Protein AF-0000000067526189 (afdb_homodimer)

Structure (mmCIF, N/CA/C/O backbone):
data_AF-0000000067526189-model_v1
#
loop_
_entity.id
_entity.type
_entity.pdbx_description
1 polymer 'Mitochondrial pyruvate carrier'
#
loop_
_atom_site.group_PDB
_atom_site.id
_atom_site.type_symbol
_atom_site.label_atom_id
_atom_site.label_alt_id
_atom_site.label_comp_id
_atom_site.label_asym_id
_atom_site.label_entity_id
_atom_site.label_seq_id
_atom_site.pdbx_PDB_ins_code
_atom_site.Cartn_x
_atom_site.Cartn_y
_atom_site.Cartn_z
_atom_site.occupancy
_atom_site.B_iso_or_equiv
_atom_site.auth_seq_id
_atom_site.auth_comp_id
_atom_site.auth_asym_id
_atom_site.auth_atom_id
_atom_site.pdbx_PDB_mod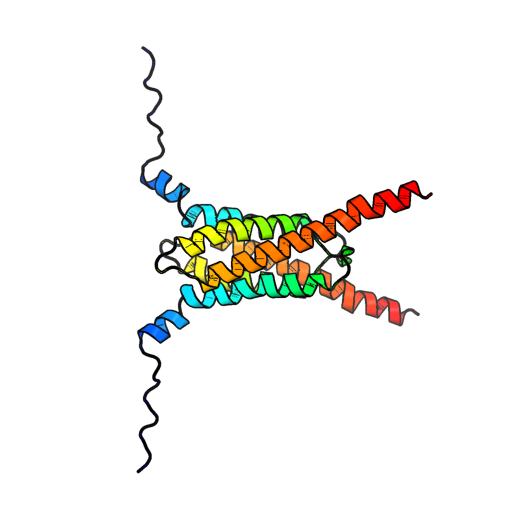el_num
ATOM 1 N N . MET A 1 1 ? 36.469 -8.781 -39.031 1 37.5 1 MET A N 1
ATOM 2 C CA . MET A 1 1 ? 36.188 -9.781 -38.031 1 37.5 1 MET A CA 1
ATOM 3 C C . MET A 1 1 ? 35.188 -9.242 -37 1 37.5 1 MET A C 1
ATOM 5 O O . MET A 1 1 ? 35.562 -8.602 -36.031 1 37.5 1 MET A O 1
ATOM 9 N N . PHE A 1 2 ? 34.125 -8.578 -37.469 1 39.59 2 PHE A N 1
ATOM 10 C CA . PHE A 1 2 ? 33.062 -7.973 -36.688 1 39.59 2 PHE A CA 1
ATOM 11 C C . PHE A 1 2 ? 32.438 -8.977 -35.719 1 39.59 2 PHE A C 1
ATOM 13 O O . PHE A 1 2 ? 31.938 -10.023 -36.125 1 39.59 2 PHE A O 1
ATOM 20 N N . LYS A 1 3 ? 33.031 -9.133 -34.562 1 41.38 3 LYS A N 1
ATOM 21 C CA . LYS A 1 3 ? 32.562 -9.984 -33.469 1 41.38 3 LYS A CA 1
ATOM 22 C C . LYS A 1 3 ? 31.031 -9.961 -33.344 1 41.38 3 LYS A C 1
ATOM 24 O O . LYS A 1 3 ? 30.406 -8.922 -33.594 1 41.38 3 LYS A O 1
ATOM 29 N N . ARG A 1 4 ? 30.234 -11.062 -33.688 1 44.5 4 ARG A N 1
ATOM 30 C CA . ARG A 1 4 ? 28.844 -11.398 -33.406 1 44.5 4 ARG A CA 1
ATOM 31 C C . ARG A 1 4 ? 28.406 -10.758 -32.094 1 44.5 4 ARG A C 1
ATOM 33 O O . ARG A 1 4 ? 29.109 -10.867 -31.062 1 44.5 4 ARG A O 1
ATOM 40 N N . ILE A 1 5 ? 27.844 -9.625 -32.094 1 48.72 5 ILE A N 1
ATOM 41 C CA . ILE A 1 5 ? 27.203 -9.031 -30.922 1 48.72 5 ILE A CA 1
ATOM 42 C C . ILE A 1 5 ? 26.547 -10.125 -30.078 1 48.72 5 ILE A C 1
ATOM 44 O O . ILE A 1 5 ? 25.781 -10.938 -30.594 1 48.72 5 ILE A O 1
ATOM 48 N N . PRO A 1 6 ? 27.156 -10.594 -28.953 1 48.91 6 PRO A N 1
ATOM 49 C CA . PRO A 1 6 ? 26.562 -11.68 -28.172 1 48.91 6 PRO A CA 1
ATOM 50 C C . PRO A 1 6 ? 25.047 -11.688 -28.219 1 48.91 6 PRO A C 1
ATOM 52 O O . PRO A 1 6 ? 24.422 -10.633 -28.312 1 48.91 6 PRO A O 1
ATOM 55 N N . LYS A 1 7 ? 24.359 -12.531 -28.891 1 50.16 7 LYS A N 1
ATOM 56 C CA . LYS A 1 7 ? 22.922 -12.836 -28.828 1 50.16 7 LYS A CA 1
ATOM 57 C C . LYS A 1 7 ? 22.344 -12.414 -27.484 1 50.16 7 LYS A C 1
ATOM 59 O O . LYS A 1 7 ? 23.047 -12.383 -26.469 1 50.16 7 LYS A O 1
ATOM 64 N N . SER A 1 8 ? 21.406 -11.531 -27.422 1 52.03 8 SER A N 1
ATOM 65 C CA . SER A 1 8 ? 20.688 -11.078 -26.234 1 52.03 8 SER A CA 1
ATOM 66 C C . SER A 1 8 ? 20.703 -12.141 -25.141 1 52.03 8 SER A C 1
ATOM 68 O O . SER A 1 8 ? 20.25 -13.266 -25.359 1 52.03 8 SER A O 1
ATOM 70 N N . LEU A 1 9 ? 21.797 -12.305 -24.422 1 59.09 9 LEU A N 1
ATOM 71 C CA . LEU A 1 9 ? 22.234 -13.156 -23.312 1 59.09 9 LEU A CA 1
ATOM 72 C C . LEU A 1 9 ? 21.078 -13.453 -22.359 1 59.09 9 LEU A C 1
ATOM 74 O O . LEU A 1 9 ? 21.234 -14.203 -21.406 1 59.09 9 LEU A O 1
ATOM 78 N N . LEU A 1 10 ? 20.062 -12.648 -22.531 1 65.06 10 LEU A N 1
ATOM 79 C CA . LEU A 1 10 ? 19.062 -13.055 -21.547 1 65.06 10 LEU A CA 1
ATOM 80 C C . LEU A 1 10 ? 18.406 -14.375 -21.953 1 65.06 10 LEU A C 1
ATOM 82 O O . LEU A 1 10 ? 17.875 -14.5 -23.047 1 65.06 10 LEU A O 1
ATOM 86 N N . THR A 1 11 ? 18.797 -15.461 -21.344 1 76 11 THR A N 1
ATOM 87 C CA . THR A 1 11 ? 18.156 -16.766 -21.5 1 76 11 THR A CA 1
ATOM 88 C C . THR A 1 11 ? 16.641 -16.625 -21.453 1 76 11 THR A C 1
ATOM 90 O O . THR A 1 11 ? 16.125 -15.594 -21.016 1 76 11 THR A O 1
ATOM 93 N N . LYS A 1 12 ? 15.852 -17.375 -22.141 1 80.56 12 LYS A N 1
ATOM 94 C CA . LYS A 1 12 ? 14.391 -17.422 -22.125 1 80.56 12 LYS A CA 1
ATOM 95 C C . LYS A 1 12 ? 13.859 -17.375 -20.688 1 80.56 12 LYS A C 1
ATOM 97 O O . LYS A 1 12 ? 12.867 -16.703 -20.422 1 80.56 12 LYS A O 1
ATOM 102 N N . GLU A 1 13 ? 14.516 -18.109 -19.859 1 81.06 13 GLU A N 1
ATOM 103 C CA . GLU A 1 13 ? 14.117 -18.125 -18.469 1 81.06 13 GLU A CA 1
ATOM 104 C C . GLU A 1 13 ? 14.188 -16.719 -17.844 1 81.06 13 GLU A C 1
ATOM 106 O O . GLU A 1 13 ? 13.305 -16.328 -17.094 1 81.06 13 GLU A O 1
ATOM 111 N N . THR A 1 14 ? 15.211 -16.047 -18.203 1 76.75 14 THR A N 1
ATOM 112 C CA . THR A 1 14 ? 15.383 -14.695 -17.672 1 76.75 14 THR A CA 1
ATOM 113 C C . THR A 1 14 ? 14.328 -13.758 -18.25 1 76.75 14 THR A C 1
ATOM 115 O O . THR A 1 14 ? 13.766 -12.93 -17.516 1 76.75 14 THR A O 1
ATOM 118 N N . LYS A 1 15 ? 14.07 -13.867 -19.422 1 75.94 15 LYS A N 1
ATOM 119 C CA . LYS A 1 15 ? 13.055 -13.039 -20.047 1 75.94 15 LYS A CA 1
ATOM 120 C C . LYS A 1 15 ? 11.68 -13.297 -19.453 1 75.94 15 LYS A C 1
ATOM 122 O O . LYS A 1 15 ? 10.93 -12.352 -19.172 1 75.94 15 LYS A O 1
ATOM 127 N N . ASP A 1 16 ? 11.367 -14.562 -19.219 1 80.94 16 ASP A N 1
ATOM 128 C CA . ASP A 1 16 ? 10.078 -14.914 -18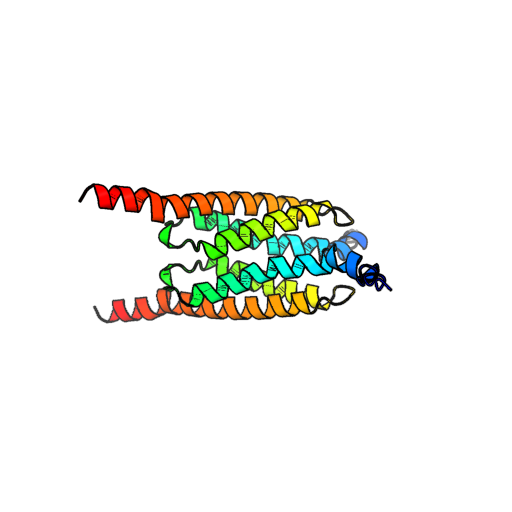.641 1 80.94 16 ASP A CA 1
ATOM 129 C C . ASP A 1 16 ? 9.945 -14.367 -17.219 1 80.94 16 ASP A C 1
ATOM 131 O O . ASP A 1 16 ? 8.875 -13.906 -16.828 1 80.94 16 ASP A O 1
ATOM 135 N N . TYR A 1 17 ? 11.016 -14.508 -16.641 1 77.81 17 TYR A N 1
ATOM 136 C CA . TYR A 1 17 ? 11.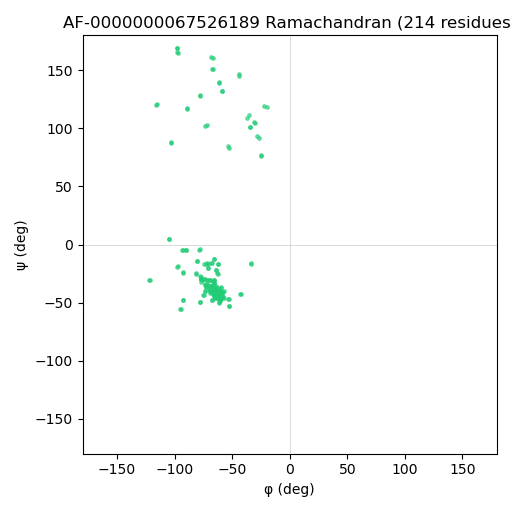016 -13.969 -15.281 1 77.81 17 TYR A CA 1
ATOM 137 C C . TYR A 1 17 ? 10.797 -12.469 -15.289 1 77.81 17 TYR A C 1
ATOM 139 O O . TYR A 1 17 ? 9.977 -11.953 -14.523 1 77.81 17 TYR A O 1
ATOM 147 N N . LEU A 1 18 ? 11.438 -11.758 -16.203 1 76.69 18 LEU A N 1
ATOM 148 C CA . LEU A 1 18 ? 11.367 -10.305 -16.25 1 76.69 18 LEU A CA 1
ATOM 149 C C . LEU A 1 18 ? 9.992 -9.836 -16.719 1 76.69 18 LEU A C 1
ATOM 151 O O . LEU A 1 18 ? 9.555 -8.734 -16.375 1 76.69 18 LEU A O 1
ATOM 155 N N . LEU A 1 19 ? 9.297 -10.656 -17.266 1 77.75 19 LEU A N 1
ATOM 156 C CA . LEU A 1 19 ? 7.98 -10.281 -17.766 1 77.75 19 LEU A CA 1
ATOM 157 C C . LEU A 1 19 ? 6.883 -10.828 -16.859 1 77.75 19 LEU A C 1
ATOM 159 O O . LEU A 1 19 ? 5.699 -10.578 -17.094 1 77.75 19 LEU A O 1
ATOM 163 N N . SER A 1 20 ? 7.441 -11.422 -15.781 1 79 20 SER A N 1
ATOM 164 C CA . SER A 1 20 ? 6.469 -12.062 -14.898 1 79 20 SER A CA 1
ATOM 165 C C . SER A 1 20 ? 6.121 -11.164 -13.719 1 79 20 SER A C 1
ATOM 167 O O . SER A 1 20 ? 6.809 -10.18 -13.453 1 79 20 SER A O 1
ATOM 169 N N . THR A 1 21 ? 5.082 -11.633 -13.055 1 79.38 21 THR A N 1
ATOM 170 C CA . THR A 1 21 ? 4.668 -11 -11.812 1 79.38 21 THR A CA 1
ATOM 171 C C . THR A 1 21 ? 5.672 -11.281 -10.695 1 79.38 21 THR A C 1
ATOM 173 O O . THR A 1 21 ? 5.715 -10.57 -9.695 1 79.38 21 THR A O 1
ATOM 176 N N . HIS A 1 22 ? 6.418 -12.32 -10.945 1 83.81 22 HIS A N 1
ATOM 177 C CA . HIS A 1 22 ? 7.402 -12.656 -9.93 1 83.81 22 HIS A CA 1
ATOM 178 C C . HIS A 1 22 ? 8.461 -11.562 -9.805 1 83.81 22 HIS A C 1
ATOM 180 O O . HIS A 1 22 ? 8.977 -11.305 -8.711 1 83.81 22 HIS A O 1
ATOM 186 N N . PHE A 1 23 ? 8.742 -10.859 -10.961 1 85.75 23 PHE A N 1
ATOM 187 C CA . PHE A 1 23 ? 9.727 -9.781 -10.961 1 85.75 23 PHE A CA 1
ATOM 188 C C . PHE A 1 23 ? 9.055 -8.438 -10.711 1 85.75 23 PHE A C 1
ATOM 190 O O . PHE A 1 23 ? 9.469 -7.688 -9.828 1 85.75 23 PHE A O 1
ATOM 197 N N . TRP A 1 24 ? 8 -8.125 -11.383 1 89.38 24 TRP A N 1
ATOM 198 C CA . TRP A 1 24 ? 7.395 -6.797 -11.352 1 89.38 24 TRP A CA 1
ATOM 199 C C . TRP A 1 24 ? 6.594 -6.598 -10.062 1 89.38 24 TRP A C 1
ATOM 201 O O . TRP A 1 24 ? 6.426 -5.469 -9.602 1 89.38 24 TRP A O 1
ATOM 211 N N . GLY A 1 25 ? 6.082 -7.641 -9.477 1 91.62 25 GLY A N 1
ATOM 212 C CA . GLY A 1 25 ? 5.402 -7.535 -8.195 1 91.62 25 GLY A CA 1
ATOM 213 C C . GLY A 1 25 ? 6.238 -6.844 -7.137 1 91.62 25 GLY A C 1
ATOM 214 O O . GLY A 1 25 ? 5.855 -5.789 -6.625 1 91.62 25 GLY A O 1
ATOM 215 N N . PRO A 1 26 ? 7.387 -7.352 -6.992 1 94.5 26 PRO A N 1
ATOM 216 C CA . PRO A 1 26 ? 8.266 -6.742 -5.988 1 94.5 26 PRO A CA 1
ATOM 217 C C . PRO A 1 26 ? 8.68 -5.316 -6.359 1 94.5 26 PRO A C 1
ATOM 219 O O . PRO A 1 26 ? 8.75 -4.445 -5.492 1 94.5 26 PRO A O 1
ATOM 222 N N . VAL A 1 27 ? 8.898 -5.082 -7.547 1 93.56 27 VAL A N 1
ATOM 223 C CA . VAL A 1 27 ? 9.375 -3.777 -7.988 1 93.56 27 VAL A CA 1
ATOM 224 C C . VAL A 1 27 ? 8.352 -2.703 -7.629 1 93.56 27 VAL A C 1
ATOM 226 O O . VAL A 1 27 ? 8.703 -1.68 -7.035 1 93.56 27 VAL A O 1
ATOM 229 N N . PHE A 1 28 ? 7.191 -2.898 -7.867 1 94.81 28 PHE A N 1
ATOM 230 C CA . PHE A 1 28 ? 6.172 -1.887 -7.609 1 94.81 28 PHE A CA 1
ATOM 231 C C . PHE A 1 28 ? 5.766 -1.889 -6.145 1 94.81 28 PHE A C 1
ATOM 233 O O . PHE A 1 28 ? 5.355 -0.858 -5.605 1 94.81 28 PHE A O 1
ATOM 240 N N . ASN A 1 29 ? 5.945 -3.021 -5.477 1 97.81 29 ASN A N 1
ATOM 241 C CA . ASN A 1 29 ? 5.758 -3.031 -4.027 1 97.81 29 ASN A CA 1
ATOM 242 C C . ASN A 1 29 ? 6.812 -2.188 -3.32 1 97.81 29 ASN A C 1
ATOM 244 O O . ASN A 1 29 ? 6.523 -1.532 -2.318 1 97.81 29 ASN A O 1
ATOM 248 N N . TRP A 1 30 ? 8.016 -2.166 -3.846 1 98.62 30 TRP A N 1
ATOM 249 C CA . TRP A 1 30 ? 9.117 -1.448 -3.207 1 98.62 30 TRP A CA 1
ATOM 250 C C . TRP A 1 30 ? 8.836 0.051 -3.17 1 98.62 30 TRP A C 1
ATOM 252 O O . TRP A 1 30 ? 9.383 0.769 -2.326 1 98.62 30 TRP A O 1
ATOM 262 N N . MET A 1 31 ? 8 0.51 -4.016 1 98.44 31 MET A N 1
ATOM 263 C CA . MET A 1 31 ? 7.672 1.933 -4.023 1 98.44 31 MET A CA 1
ATOM 264 C C . MET A 1 31 ? 7.027 2.352 -2.709 1 98.44 31 MET A C 1
ATOM 266 O O . MET A 1 31 ? 7.137 3.508 -2.299 1 98.44 31 MET A O 1
ATOM 270 N N . ILE A 1 32 ? 6.441 1.438 -2.068 1 98.44 32 ILE A N 1
ATOM 271 C CA . ILE A 1 32 ? 5.688 1.75 -0.858 1 98.44 32 ILE A CA 1
ATOM 272 C C . ILE A 1 32 ? 6.648 1.958 0.309 1 98.44 32 ILE A C 1
ATOM 274 O O . ILE A 1 32 ? 6.625 3.004 0.963 1 98.44 32 ILE A O 1
ATOM 278 N N . PRO A 1 33 ? 7.555 1.063 0.496 1 98.75 33 PRO A N 1
ATOM 279 C CA . PRO A 1 33 ? 8.492 1.333 1.591 1 98.75 33 PRO A CA 1
ATOM 280 C C . PRO A 1 33 ? 9.422 2.502 1.292 1 98.75 33 PRO A C 1
ATOM 282 O O . PRO A 1 33 ? 9.844 3.213 2.209 1 98.75 33 PRO A O 1
ATOM 285 N N . ILE A 1 34 ? 9.766 2.742 0.082 1 98.62 34 ILE A N 1
ATOM 286 C CA . ILE A 1 34 ? 10.586 3.896 -0.266 1 98.62 34 ILE A CA 1
ATOM 287 C C . ILE A 1 34 ? 9.844 5.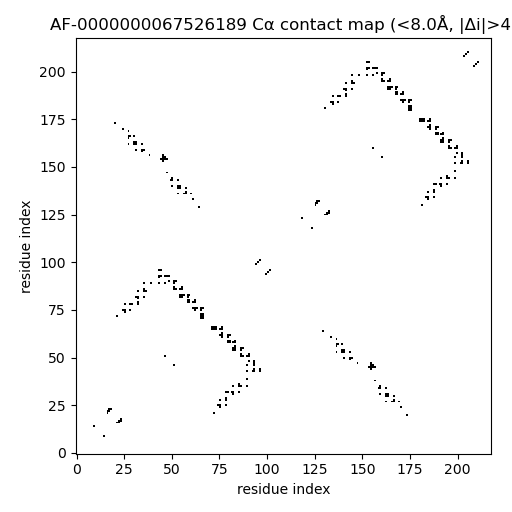184 0.084 1 98.62 34 ILE A C 1
ATOM 289 O O . ILE A 1 34 ? 10.414 6.086 0.701 1 98.62 34 ILE A O 1
ATOM 293 N N . ALA A 1 35 ? 8.594 5.207 -0.274 1 98.62 35 ALA A N 1
ATOM 294 C CA . ALA A 1 35 ? 7.777 6.359 0.093 1 98.62 35 ALA A CA 1
ATOM 295 C C . ALA A 1 35 ? 7.648 6.48 1.608 1 98.62 35 ALA A C 1
ATOM 297 O O . ALA A 1 35 ? 7.723 7.582 2.158 1 98.62 35 ALA A O 1
ATOM 298 N N . THR A 1 36 ? 7.453 5.336 2.287 1 98.75 36 THR A N 1
ATOM 299 C CA . THR A 1 36 ? 7.297 5.34 3.736 1 98.75 36 THR A CA 1
ATOM 300 C C . THR A 1 36 ? 8.555 5.879 4.414 1 98.75 36 THR A C 1
ATOM 302 O O . THR A 1 36 ? 8.469 6.734 5.301 1 98.75 36 THR A O 1
ATOM 305 N N . ILE A 1 37 ? 9.656 5.434 3.986 1 98.69 37 ILE A N 1
ATOM 306 C CA . ILE A 1 37 ? 10.93 5.848 4.57 1 98.69 37 ILE A CA 1
ATOM 307 C C . ILE A 1 37 ? 11.164 7.332 4.289 1 98.69 37 ILE A C 1
ATOM 309 O O . ILE A 1 37 ? 11.594 8.078 5.172 1 98.69 37 ILE A O 1
ATOM 313 N N . SER A 1 38 ? 10.867 7.773 3.143 1 98.31 38 SER A N 1
ATOM 314 C CA . SER A 1 38 ? 10.977 9.188 2.807 1 98.31 38 SER A CA 1
ATOM 315 C C . SER A 1 38 ? 10.094 10.047 3.717 1 98.31 38 SER A C 1
ATOM 317 O O . SER A 1 38 ? 10.492 11.133 4.129 1 98.31 38 SER A O 1
ATOM 319 N N . ASP A 1 39 ? 8.984 9.523 4.039 1 98 39 ASP A N 1
ATOM 320 C CA . ASP A 1 39 ? 8.023 10.266 4.852 1 98 39 ASP A CA 1
ATOM 321 C C . ASP A 1 39 ? 8.484 10.336 6.309 1 98 39 ASP A C 1
ATOM 323 O O . ASP A 1 39 ? 7.973 11.148 7.086 1 98 39 ASP A O 1
ATOM 327 N N . THR A 1 40 ? 9.391 9.531 6.738 1 97.19 40 THR A N 1
ATOM 328 C CA . THR A 1 40 ? 9.898 9.586 8.102 1 97.19 40 THR A CA 1
ATOM 329 C C . THR A 1 40 ? 10.695 10.867 8.336 1 97.19 40 THR A C 1
ATOM 331 O O . THR A 1 40 ? 10.922 11.266 9.484 1 97.19 40 THR A O 1
ATOM 334 N N . ARG A 1 41 ? 11.039 11.484 7.254 1 97 41 ARG A N 1
ATOM 335 C CA . ARG A 1 41 ? 11.812 12.711 7.348 1 97 41 ARG A CA 1
ATOM 336 C C . ARG A 1 41 ? 10.906 13.93 7.422 1 97 41 ARG A C 1
ATOM 338 O O . ARG A 1 41 ? 11.375 15.055 7.609 1 97 41 ARG A O 1
ATOM 345 N N . LYS A 1 42 ? 9.656 13.703 7.289 1 97.44 42 LYS A N 1
ATOM 346 C CA . LYS A 1 42 ? 8.68 14.789 7.352 1 97.44 42 LYS A CA 1
ATOM 347 C C . LYS A 1 42 ? 8.062 14.898 8.742 1 97.44 42 LYS A C 1
ATOM 349 O O . LYS A 1 42 ? 8.281 14.023 9.594 1 97.44 42 LYS A O 1
ATOM 354 N N . HIS A 1 43 ? 7.41 16.016 8.984 1 97.12 43 HIS A N 1
ATOM 355 C CA . HIS A 1 43 ? 6.715 16.203 10.258 1 97.12 43 HIS A CA 1
ATOM 356 C C . HIS A 1 43 ? 5.621 15.164 10.445 1 97.12 43 HIS A C 1
ATOM 358 O O . HIS A 1 43 ? 4.902 14.836 9.508 1 97.12 43 HIS A O 1
ATOM 364 N N . PRO A 1 44 ? 5.465 14.648 11.656 1 97.44 44 PRO A N 1
ATOM 365 C CA . PRO A 1 44 ? 4.535 13.547 11.922 1 97.44 44 PRO A CA 1
ATOM 366 C C . PRO A 1 44 ? 3.076 13.945 11.711 1 97.44 44 PRO A C 1
ATOM 368 O O . PRO A 1 44 ? 2.197 13.078 11.656 1 97.44 44 PRO A O 1
ATOM 371 N N . LYS A 1 45 ? 2.811 15.203 11.586 1 94.69 45 LYS A N 1
ATOM 372 C CA . LYS A 1 45 ? 1.436 15.664 11.406 1 94.69 45 LYS A CA 1
ATOM 373 C C . LYS A 1 45 ? 0.838 15.117 10.109 1 94.69 45 LYS A C 1
ATOM 375 O O . LYS A 1 45 ? -0.383 15.094 9.945 1 94.69 45 LYS A O 1
ATOM 380 N N . ILE A 1 46 ? 1.661 14.641 9.227 1 95.62 46 ILE A N 1
ATOM 381 C CA . ILE A 1 46 ? 1.146 14.234 7.922 1 95.62 46 ILE A CA 1
ATOM 382 C C . ILE A 1 46 ? 0.813 12.75 7.941 1 95.62 46 ILE A C 1
ATOM 384 O O . ILE A 1 46 ? 0.338 12.195 6.945 1 95.62 46 ILE A O 1
ATOM 388 N N . ILE A 1 47 ? 1.107 12.07 9.023 1 97.62 47 ILE A N 1
ATOM 389 C CA . ILE A 1 47 ? 0.957 10.617 9.07 1 97.62 47 ILE A 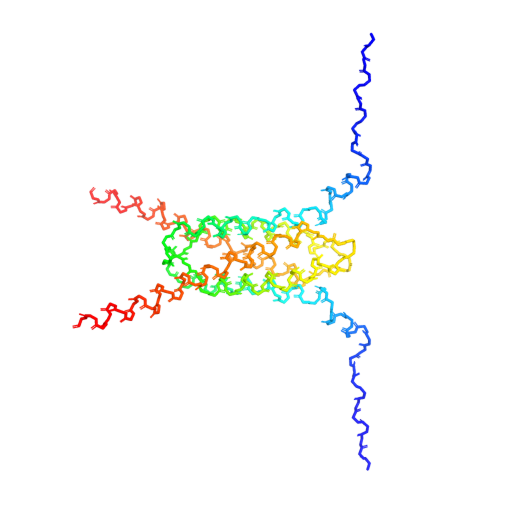CA 1
ATOM 390 C C . ILE A 1 47 ? -0.517 10.258 9.25 1 97.62 47 ILE A C 1
ATOM 392 O O . ILE A 1 47 ? -1.19 10.781 10.141 1 97.62 47 ILE A O 1
ATOM 396 N N . SER A 1 48 ? -0.995 9.414 8.406 1 97.5 48 SER A N 1
ATOM 397 C CA . SER A 1 48 ? -2.314 8.812 8.57 1 97.5 48 SER A CA 1
ATOM 398 C C . SER A 1 48 ? -2.24 7.527 9.383 1 97.5 48 SER A C 1
ATOM 400 O O . SER A 1 48 ? -1.682 6.527 8.93 1 97.5 48 SER A O 1
ATOM 402 N N . GLY A 1 49 ? -2.893 7.559 10.531 1 97.5 49 GLY A N 1
ATOM 403 C CA . GLY A 1 49 ? -2.904 6.379 11.375 1 97.5 49 GLY A CA 1
ATOM 404 C C . GLY A 1 49 ? -3.564 5.18 10.719 1 97.5 49 GLY A C 1
ATOM 405 O O . GLY A 1 49 ? -3.059 4.059 10.805 1 97.5 49 GLY A O 1
ATOM 406 N N . LYS A 1 50 ? -4.629 5.422 10.078 1 97.75 50 LYS A N 1
ATOM 407 C CA . LYS A 1 50 ? -5.355 4.352 9.398 1 97.75 50 LYS A CA 1
ATOM 408 C C . LYS A 1 50 ? -4.516 3.738 8.281 1 97.75 50 LYS A C 1
ATOM 410 O O . LYS A 1 50 ? -4.457 2.516 8.141 1 97.75 50 LYS A O 1
ATOM 415 N N . MET A 1 51 ? -3.873 4.578 7.477 1 98.56 51 MET A N 1
ATOM 416 C CA . MET A 1 51 ? -3.029 4.086 6.391 1 98.56 51 MET A CA 1
ATOM 417 C C . MET A 1 51 ? -1.838 3.307 6.934 1 98.56 51 MET A C 1
ATOM 419 O O . MET A 1 51 ? -1.458 2.275 6.379 1 98.56 51 MET A O 1
ATOM 423 N N . THR A 1 52 ? -1.256 3.789 8.016 1 98.81 52 THR A N 1
ATOM 424 C CA . THR A 1 52 ? -0.125 3.125 8.648 1 98.81 52 THR A CA 1
ATOM 425 C C . THR A 1 52 ? -0.509 1.721 9.109 1 98.81 52 THR A C 1
ATOM 427 O O . THR A 1 52 ? 0.213 0.756 8.844 1 98.81 52 THR A O 1
ATOM 430 N N . VAL A 1 53 ? -1.636 1.641 9.734 1 98.62 53 VAL A N 1
ATOM 431 C CA . VAL A 1 53 ? -2.102 0.338 10.195 1 98.62 53 VAL A CA 1
ATOM 432 C C . VAL A 1 53 ? -2.393 -0.562 8.992 1 98.62 53 VAL A C 1
ATOM 434 O O . VAL A 1 53 ? -2.01 -1.735 8.984 1 98.62 53 VAL A O 1
ATOM 437 N N . ALA A 1 54 ? -3.021 -0.029 8.008 1 98.62 54 ALA A N 1
ATOM 438 C CA . ALA A 1 54 ? -3.352 -0.788 6.809 1 98.62 54 ALA A CA 1
ATOM 439 C C . ALA A 1 54 ? -2.094 -1.343 6.145 1 98.62 54 ALA A C 1
ATOM 441 O O . ALA A 1 54 ? -2.021 -2.535 5.836 1 98.62 54 ALA A O 1
ATOM 442 N N . LEU A 1 55 ? -1.072 -0.52 6.047 1 98.81 55 LEU A N 1
ATOM 443 C CA . LEU A 1 55 ? 0.137 -0.924 5.34 1 98.81 55 LEU A CA 1
ATOM 444 C C . LEU A 1 55 ? 0.977 -1.869 6.191 1 98.81 55 LEU A C 1
ATOM 446 O O . LEU A 1 55 ? 1.651 -2.756 5.664 1 98.81 55 LEU A O 1
ATOM 450 N N . ALA A 1 56 ? 0.897 -1.732 7.469 1 98.69 56 ALA A N 1
ATOM 451 C CA . ALA A 1 56 ? 1.604 -2.66 8.344 1 98.69 56 ALA A CA 1
ATOM 452 C C . ALA A 1 56 ? 1.005 -4.062 8.258 1 98.69 56 ALA A C 1
ATOM 454 O O . ALA A 1 56 ? 1.727 -5.039 8.062 1 98.69 56 ALA A O 1
ATOM 455 N N . LEU A 1 57 ? -0.27 -4.125 8.344 1 98.25 57 LEU A N 1
ATOM 456 C CA . LEU A 1 57 ? -0.95 -5.414 8.297 1 98.25 57 LEU A CA 1
ATOM 457 C C . LEU A 1 57 ? -0.79 -6.059 6.922 1 98.25 57 LEU A C 1
ATOM 459 O O . LEU A 1 57 ? -0.51 -7.258 6.82 1 98.25 57 LEU A O 1
ATOM 463 N N . TYR A 1 58 ? -0.952 -5.168 5.949 1 98.25 58 TYR A N 1
ATOM 464 C CA . TYR A 1 58 ? -0.715 -5.629 4.586 1 98.25 58 TYR A CA 1
ATOM 465 C C . TYR A 1 58 ? 0.659 -6.273 4.457 1 98.25 58 TYR A C 1
ATOM 467 O O . TYR A 1 58 ? 0.78 -7.398 3.967 1 98.25 58 TYR A O 1
ATOM 475 N N . SER A 1 59 ? 1.639 -5.656 4.969 1 98.62 59 SER A N 1
ATOM 476 C CA . SER A 1 59 ? 3.006 -6.145 4.816 1 98.62 59 SER A CA 1
ATOM 477 C C . SER A 1 59 ? 3.248 -7.391 5.66 1 98.62 59 SER A C 1
ATOM 479 O O . SER A 1 59 ? 3.957 -8.305 5.234 1 98.62 59 SER A O 1
ATOM 481 N N . LEU A 1 60 ? 2.701 -7.484 6.789 1 98.06 60 LEU A N 1
ATOM 482 C CA . LEU A 1 60 ? 2.881 -8.648 7.648 1 98.06 60 LEU A CA 1
ATOM 483 C C . LEU A 1 60 ? 2.277 -9.891 7.008 1 98.06 60 LEU A C 1
ATOM 485 O O . LEU A 1 60 ? 2.908 -10.953 6.98 1 98.06 60 LEU A O 1
ATOM 489 N N . VAL A 1 61 ? 1.179 -9.734 6.438 1 96.38 61 VAL A N 1
ATOM 490 C CA . VAL A 1 61 ? 0.482 -10.867 5.832 1 96.38 61 VAL A CA 1
ATOM 491 C C . VAL A 1 61 ? 1.188 -11.273 4.543 1 96.38 61 VAL A C 1
ATOM 493 O O . VAL A 1 61 ? 1.427 -12.461 4.309 1 96.38 61 VAL A O 1
ATOM 496 N N . PHE A 1 62 ? 1.607 -10.344 3.805 1 96.88 62 PHE A N 1
ATOM 497 C CA . PHE A 1 62 ? 2.174 -10.664 2.5 1 96.88 62 PHE A CA 1
ATOM 498 C C . PHE A 1 62 ? 3.625 -11.117 2.637 1 96.88 62 PHE A C 1
ATOM 500 O O . PHE A 1 62 ? 4.188 -11.703 1.708 1 96.88 62 PHE A O 1
ATOM 507 N N . MET A 1 63 ? 4.141 -10.852 3.777 1 96 63 MET A N 1
ATOM 508 C CA . MET A 1 63 ? 5.441 -11.445 4.07 1 96 63 MET A CA 1
ATOM 509 C C . MET A 1 63 ? 5.348 -12.969 4.082 1 96 63 MET A C 1
ATOM 511 O O . MET A 1 63 ? 6.191 -13.656 3.496 1 96 63 MET A O 1
ATOM 515 N N . ARG A 1 64 ? 4.379 -13.445 4.711 1 93.56 64 ARG A N 1
ATOM 516 C CA . ARG A 1 64 ? 4.148 -14.891 4.75 1 93.56 64 ARG A CA 1
ATOM 517 C C . ARG A 1 64 ? 3.922 -15.438 3.346 1 93.56 64 ARG A C 1
ATOM 519 O O . ARG A 1 64 ? 4.457 -16.5 2.992 1 93.56 64 ARG A O 1
ATOM 526 N N . PHE A 1 65 ? 3.164 -14.695 2.527 1 91.5 65 PHE A N 1
ATOM 527 C CA . PHE A 1 65 ? 2.861 -15.148 1.174 1 91.5 65 PHE A CA 1
ATOM 528 C C . PHE A 1 65 ? 4.121 -15.18 0.319 1 91.5 65 PHE A C 1
ATOM 530 O O . PHE A 1 65 ? 4.309 -16.094 -0.49 1 91.5 65 PHE A O 1
ATOM 537 N N . ALA A 1 66 ? 4.93 -14.219 0.573 1 94.56 66 ALA A N 1
ATOM 538 C CA . ALA A 1 66 ? 6.184 -14.164 -0.178 1 94.56 66 ALA A CA 1
ATOM 539 C C . ALA A 1 66 ? 7.078 -15.359 0.16 1 94.56 66 ALA A C 1
ATOM 541 O O . ALA A 1 66 ? 7.82 -15.844 -0.693 1 94.56 66 ALA A O 1
ATOM 542 N N . TRP A 1 67 ? 6.992 -15.82 1.353 1 93.62 67 TRP A N 1
ATOM 543 C CA . TRP A 1 67 ? 7.77 -16.969 1.818 1 93.62 67 TRP A CA 1
ATOM 544 C C . TRP A 1 67 ? 7.18 -18.281 1.295 1 93.62 67 TRP A C 1
ATOM 546 O O . TRP A 1 67 ? 7.914 -19.188 0.915 1 93.62 67 TRP A O 1
ATOM 556 N N . LYS A 1 68 ? 5.871 -18.359 1.057 1 91.69 68 LYS A N 1
ATOM 557 C CA . LYS A 1 68 ? 5.168 -19.609 0.772 1 91.69 68 LYS A CA 1
ATOM 558 C C . LYS A 1 68 ? 4.98 -19.797 -0.729 1 91.69 68 LYS A C 1
ATOM 560 O O . LYS A 1 68 ? 4.723 -20.922 -1.188 1 91.69 68 LYS A O 1
ATOM 565 N N . VAL A 1 69 ? 5.078 -18.781 -1.502 1 85.75 69 VAL A N 1
ATOM 566 C CA . VAL A 1 69 ? 4.84 -18.891 -2.938 1 85.75 69 VAL A CA 1
ATOM 567 C C . VAL A 1 69 ? 5.934 -19.75 -3.578 1 85.75 69 VAL A C 1
ATOM 569 O O . VAL A 1 69 ? 7.039 -19.859 -3.039 1 85.75 69 VAL A O 1
ATOM 572 N N . ASN A 1 70 ? 5.469 -20.391 -4.672 1 83.94 70 ASN A N 1
ATOM 573 C CA . ASN A 1 70 ? 6.418 -21.234 -5.398 1 83.94 70 ASN A CA 1
ATOM 574 C C . ASN A 1 70 ? 6.668 -20.703 -6.809 1 83.94 70 ASN A C 1
ATOM 576 O O . ASN A 1 70 ? 5.75 -20.672 -7.633 1 83.94 70 ASN A O 1
ATOM 580 N N . PRO A 1 71 ? 8.055 -20.359 -7.055 1 88.31 71 PRO A N 1
ATOM 581 C CA . PRO A 1 71 ? 9.219 -20.328 -6.168 1 88.31 71 PRO A CA 1
ATOM 582 C C . PRO A 1 71 ? 9.133 -19.219 -5.121 1 88.31 71 PRO A C 1
ATOM 584 O O . PRO A 1 71 ? 8.375 -18.266 -5.297 1 88.31 71 PRO A O 1
ATOM 587 N N . ARG A 1 72 ? 9.922 -19.359 -4.059 1 92.56 72 ARG A N 1
ATOM 588 C CA . ARG A 1 72 ? 9.992 -18.359 -3.004 1 92.56 72 ARG A CA 1
ATOM 589 C C . ARG A 1 72 ? 10.43 -17.016 -3.564 1 92.56 72 ARG A C 1
ATOM 591 O O . ARG A 1 72 ? 11.352 -16.938 -4.375 1 92.56 72 ARG A O 1
ATOM 598 N N . ASN A 1 73 ? 9.734 -15.977 -3.211 1 94.88 73 ASN A N 1
ATOM 599 C CA . ASN A 1 73 ? 10.062 -14.633 -3.688 1 94.88 73 ASN A CA 1
ATOM 600 C C . ASN A 1 73 ? 10.773 -13.812 -2.617 1 94.88 73 ASN A C 1
ATOM 602 O O . ASN A 1 73 ? 10.141 -13.062 -1.879 1 94.88 73 ASN A O 1
ATOM 606 N N . LEU A 1 74 ? 12.039 -13.859 -2.502 1 95.12 74 LEU A N 1
ATOM 607 C CA . LEU A 1 74 ? 12.836 -13.25 -1.439 1 95.12 74 LEU A CA 1
ATOM 608 C C . LEU A 1 74 ? 12.875 -11.734 -1.591 1 95.12 74 LEU A C 1
ATOM 610 O O . LEU A 1 74 ? 12.992 -11.008 -0.6 1 95.12 74 LEU A O 1
ATOM 614 N N . LEU A 1 75 ? 12.797 -11.312 -2.848 1 95.75 75 LEU A N 1
ATOM 615 C CA . LEU A 1 75 ? 12.75 -9.875 -3.078 1 95.75 75 LEU A CA 1
ATOM 616 C C . LEU A 1 75 ? 11.484 -9.273 -2.488 1 95.75 75 LEU A C 1
ATOM 618 O O . LEU A 1 75 ? 11.531 -8.219 -1.853 1 95.75 75 LEU A O 1
ATOM 622 N N . LEU A 1 76 ? 10.406 -9.914 -2.641 1 97 76 LEU A N 1
ATOM 623 C CA . LEU A 1 76 ? 9.141 -9.461 -2.088 1 97 76 LEU A CA 1
ATOM 624 C C . LEU A 1 76 ? 9.141 -9.57 -0.566 1 97 76 LEU A C 1
ATOM 626 O O . LEU A 1 76 ? 8.602 -8.703 0.123 1 97 76 LEU A O 1
ATOM 630 N N . PHE A 1 77 ? 9.727 -10.656 -0.115 1 97.94 77 PHE A N 1
ATOM 631 C CA . PHE A 1 77 ? 9.836 -10.836 1.327 1 97.94 77 PHE A CA 1
ATOM 632 C C . PHE A 1 77 ? 10.609 -9.688 1.961 1 97.94 77 PHE A C 1
ATOM 634 O O . PHE A 1 77 ? 10.164 -9.102 2.953 1 97.94 77 PHE A O 1
ATOM 641 N N . ALA A 1 78 ? 11.688 -9.336 1.382 1 98.19 78 ALA A N 1
ATOM 642 C CA . ALA A 1 78 ? 12.5 -8.227 1.871 1 98.19 78 ALA A CA 1
ATOM 643 C C . ALA A 1 78 ? 11.727 -6.906 1.805 1 98.19 78 ALA A C 1
ATOM 645 O O . ALA A 1 78 ? 11.844 -6.066 2.701 1 98.19 78 ALA A O 1
ATOM 646 N N . CYS A 1 79 ? 10.961 -6.738 0.812 1 98.38 79 CYS A N 1
ATOM 647 C CA . CYS A 1 79 ? 10.148 -5.543 0.64 1 98.38 79 CYS A CA 1
ATOM 648 C C . CYS A 1 79 ? 9.141 -5.395 1.779 1 98.38 79 CYS A C 1
ATOM 650 O O . CYS A 1 79 ? 9.047 -4.328 2.393 1 98.38 79 CYS A O 1
ATOM 652 N N . HIS A 1 80 ? 8.508 -6.488 2.07 1 98.62 80 HIS A N 1
ATOM 653 C CA . HIS A 1 80 ? 7.477 -6.43 3.096 1 98.62 80 HIS A CA 1
ATOM 654 C C . HIS A 1 80 ? 8.086 -6.297 4.488 1 98.62 80 HIS A C 1
ATOM 656 O O . HIS A 1 80 ? 7.531 -5.609 5.348 1 98.62 80 HIS A O 1
ATOM 662 N N . ILE A 1 81 ? 9.227 -6.898 4.762 1 98.62 81 ILE A N 1
ATOM 663 C CA . ILE A 1 81 ? 9.914 -6.723 6.035 1 98.62 81 ILE A CA 1
ATOM 664 C C . ILE A 1 81 ? 10.32 -5.262 6.207 1 98.62 81 ILE A C 1
ATOM 666 O O . ILE A 1 81 ? 10.164 -4.688 7.289 1 98.62 81 ILE A O 1
ATOM 670 N N . THR A 1 82 ? 10.805 -4.691 5.18 1 98.81 82 THR A N 1
ATOM 671 C CA . THR A 1 82 ? 11.211 -3.289 5.199 1 98.81 82 THR A CA 1
ATOM 672 C C . THR A 1 82 ? 10.008 -2.381 5.426 1 98.81 82 THR A C 1
ATOM 674 O O . THR A 1 82 ? 10.047 -1.482 6.27 1 98.81 82 THR A O 1
ATOM 677 N N . ASN A 1 83 ? 8.977 -2.676 4.711 1 98.81 83 ASN A N 1
ATOM 678 C CA . ASN A 1 83 ? 7.793 -1.836 4.84 1 98.81 83 ASN A CA 1
ATOM 679 C C . ASN A 1 83 ? 7.172 -1.954 6.227 1 98.81 83 ASN A C 1
ATOM 681 O O . ASN A 1 83 ? 6.754 -0.953 6.812 1 98.81 83 ASN A O 1
ATOM 685 N N . ALA A 1 84 ? 7.082 -3.166 6.711 1 98.75 84 ALA A N 1
ATOM 686 C CA . ALA A 1 84 ? 6.543 -3.361 8.055 1 98.75 84 ALA A CA 1
ATOM 687 C C . ALA A 1 84 ? 7.348 -2.578 9.086 1 98.75 84 ALA A C 1
ATOM 689 O O . ALA A 1 84 ? 6.781 -1.877 9.922 1 98.75 84 ALA A O 1
ATOM 690 N N . GLY A 1 85 ? 8.617 -2.672 8.984 1 98.75 85 GLY A N 1
ATOM 691 C CA . GLY A 1 85 ? 9.469 -1.916 9.883 1 98.75 85 GLY A CA 1
ATOM 692 C C . GLY A 1 85 ? 9.273 -0.416 9.781 1 98.75 85 GLY A C 1
ATOM 693 O O . GLY A 1 85 ? 9.156 0.274 10.797 1 98.75 85 GLY A O 1
ATOM 694 N N . ALA A 1 86 ? 9.219 0.048 8.586 1 98.81 86 ALA A N 1
ATOM 695 C CA . ALA A 1 86 ? 9.008 1.475 8.352 1 98.81 86 ALA A CA 1
ATOM 696 C C . ALA A 1 86 ? 7.648 1.925 8.883 1 98.81 86 ALA A C 1
ATOM 698 O O . ALA A 1 86 ? 7.527 3.006 9.461 1 98.81 86 ALA A O 1
ATOM 699 N N . GLN A 1 87 ? 6.652 1.069 8.688 1 98.81 87 GLN A N 1
ATOM 700 C CA . GLN A 1 87 ? 5.32 1.422 9.172 1 98.81 87 GLN A CA 1
ATOM 701 C C . GLN A 1 87 ? 5.266 1.417 10.695 1 98.81 87 GLN A C 1
ATOM 703 O O . GLN A 1 87 ? 4.57 2.24 11.297 1 98.81 87 GLN A O 1
ATOM 708 N N . PHE A 1 88 ? 5.957 0.546 11.289 1 98.75 88 PHE A N 1
ATOM 709 C CA . PHE A 1 88 ? 6.008 0.542 12.742 1 98.75 88 PHE A CA 1
ATOM 710 C C . PHE A 1 88 ? 6.676 1.809 13.266 1 98.75 88 PHE A C 1
ATOM 712 O O . PHE A 1 88 ? 6.219 2.398 14.25 1 98.75 88 PHE A O 1
ATOM 719 N N . ALA A 1 89 ? 7.684 2.195 12.641 1 98.56 89 ALA A N 1
ATOM 720 C CA . ALA A 1 89 ? 8.336 3.451 13 1 98.56 89 ALA A CA 1
ATOM 721 C C . ALA A 1 89 ? 7.391 4.633 12.82 1 98.56 89 ALA A C 1
ATOM 723 O O . ALA A 1 89 ? 7.301 5.504 13.688 1 98.56 89 ALA A O 1
ATOM 724 N N . GLN A 1 90 ? 6.68 4.605 11.688 1 98.62 90 GLN A N 1
ATOM 725 C CA . GLN A 1 90 ? 5.703 5.66 11.453 1 98.62 90 GLN A CA 1
ATOM 726 C C . GLN A 1 90 ? 4.602 5.641 12.508 1 98.62 90 GLN A C 1
ATOM 728 O O . GLN A 1 90 ? 4.125 6.691 12.938 1 98.62 90 GLN A O 1
ATOM 733 N N . GLY A 1 91 ? 4.199 4.48 12.859 1 98.38 91 GLY A N 1
ATOM 734 C CA . GLY A 1 91 ? 3.201 4.352 13.914 1 98.38 91 GLY A CA 1
ATOM 735 C C . GLY A 1 91 ? 3.654 4.93 15.242 1 98.38 91 GLY A C 1
ATOM 736 O O . GLY A 1 91 ? 2.877 5.586 15.93 1 98.38 91 GLY A O 1
ATOM 737 N N . TYR A 1 92 ? 4.816 4.656 15.555 1 98.44 92 TYR A N 1
ATOM 738 C CA . TYR A 1 92 ? 5.387 5.223 16.781 1 98.44 92 TYR A CA 1
ATOM 739 C C . TYR A 1 92 ? 5.406 6.742 16.719 1 98.44 92 TYR A C 1
ATOM 741 O O . TYR A 1 92 ? 5.016 7.414 17.672 1 98.44 92 TYR A O 1
ATOM 749 N N . ARG A 1 93 ? 5.867 7.309 15.664 1 98.06 93 ARG A N 1
ATOM 750 C CA . ARG A 1 93 ? 5.887 8.758 15.469 1 98.06 93 ARG A CA 1
ATOM 751 C C . ARG A 1 93 ? 4.48 9.336 15.57 1 98.06 93 ARG A C 1
ATOM 753 O O . ARG A 1 93 ? 4.293 10.414 16.156 1 98.06 93 ARG A O 1
ATOM 760 N N . PHE A 1 94 ? 3.543 8.641 15.008 1 97.94 94 PHE A N 1
ATOM 761 C CA . PHE A 1 94 ? 2.148 9.062 15.047 1 97.94 94 PHE A CA 1
ATOM 762 C C . PHE A 1 94 ? 1.641 9.141 16.484 1 97.94 94 PHE A C 1
ATOM 764 O O . PHE A 1 94 ? 1.086 10.156 16.891 1 97.94 94 PHE A O 1
ATOM 771 N N . VAL A 1 95 ? 1.866 8.109 17.219 1 97.69 95 VAL A N 1
ATOM 772 C CA . VAL A 1 95 ? 1.384 8.023 18.594 1 97.69 95 VAL A CA 1
ATOM 773 C C . VAL A 1 95 ? 2.088 9.07 19.453 1 97.69 95 VAL A C 1
ATOM 775 O O . VAL A 1 95 ? 1.45 9.75 20.266 1 97.69 95 VAL A O 1
ATOM 778 N N . ASN A 1 96 ? 3.352 9.234 19.328 1 97.25 96 ASN A N 1
ATOM 779 C CA . ASN A 1 96 ? 4.125 10.219 20.094 1 97.25 96 ASN A CA 1
ATOM 780 C C . ASN A 1 96 ? 3.617 11.633 19.844 1 97.25 96 ASN A C 1
ATOM 782 O O . ASN A 1 96 ? 3.426 12.398 20.781 1 97.25 96 ASN A O 1
ATOM 786 N N . TYR A 1 97 ? 3.311 11.93 18.688 1 95.62 97 TYR A N 1
ATOM 787 C CA . TYR A 1 97 ? 2.902 13.281 18.297 1 95.62 97 TYR A CA 1
ATOM 788 C C . TYR A 1 97 ? 1.482 13.57 18.766 1 95.62 97 TYR A C 1
ATOM 790 O O . TYR A 1 97 ? 1.218 14.641 19.328 1 95.62 97 TYR A O 1
ATOM 798 N N . HIS A 1 98 ? 0.593 12.648 18.609 1 94.88 98 HIS A N 1
ATOM 799 C CA . HIS A 1 98 ? -0.82 12.938 18.812 1 94.88 98 HIS A CA 1
ATOM 800 C C . HIS A 1 98 ? -1.24 12.625 20.25 1 94.88 98 HIS A C 1
ATOM 802 O O . HIS A 1 98 ? -2.182 13.227 20.766 1 94.88 98 HIS A O 1
ATOM 808 N N . TYR A 1 99 ? -0.546 11.789 20.828 1 93.75 99 TYR A N 1
ATOM 809 C CA . TYR A 1 99 ? -1.093 11.328 22.109 1 93.75 99 TYR A CA 1
ATOM 810 C C . TYR A 1 99 ? -0.119 11.594 23.25 1 93.75 99 TYR A C 1
ATOM 812 O O . TYR A 1 99 ? -0.534 11.914 24.359 1 93.75 99 TYR A O 1
ATOM 820 N N . ILE A 1 100 ? 1.145 11.57 22.984 1 90.69 100 ILE A N 1
ATOM 821 C CA . ILE A 1 100 ? 2.111 11.703 24.078 1 90.69 100 ILE A CA 1
ATOM 822 C C . ILE A 1 100 ? 2.529 13.172 24.219 1 90.69 100 ILE A C 1
ATOM 824 O O . ILE A 1 100 ? 2.406 13.758 25.281 1 90.69 100 ILE A O 1
ATOM 828 N N . GLN A 1 101 ? 3.004 13.773 23.172 1 89.12 101 GLN A N 1
ATOM 829 C CA . GLN A 1 101 ? 3.447 15.164 23.203 1 89.12 101 GLN A CA 1
ATOM 830 C C . GLN A 1 101 ? 2.277 16.109 23.469 1 89.12 101 GLN A C 1
ATOM 832 O O . GLN A 1 101 ? 2.422 17.094 24.188 1 89.12 101 GLN A O 1
ATOM 837 N N . GLN A 1 102 ? 1.105 15.82 22.891 1 81.81 102 GLN A N 1
ATOM 838 C CA . GLN A 1 102 ? -0.069 16.656 23.094 1 81.81 102 GLN A CA 1
ATOM 839 C C . GLN A 1 102 ? -0.525 16.625 24.547 1 81.81 102 GLN A C 1
ATOM 841 O O . GLN A 1 102 ? -0.931 17.641 25.109 1 81.81 102 GLN A O 1
ATOM 846 N N . GLU A 1 103 ? -0.382 15.539 25.172 1 80.62 103 GLU A N 1
ATOM 847 C CA . GLU A 1 103 ? -0.722 15.414 26.594 1 80.62 103 GLU A CA 1
ATOM 848 C C . GLU A 1 103 ? 0.25 16.203 27.469 1 80.62 103 GLU A C 1
ATOM 850 O O . GLU A 1 103 ? -0.158 16.828 28.438 1 80.62 103 GLU A O 1
ATOM 855 N N . GLU A 1 104 ? 1.48 16.203 27.125 1 82.31 104 GLU A N 1
ATOM 856 C CA . GLU A 1 104 ? 2.488 16.938 27.891 1 82.31 104 GLU A CA 1
ATOM 857 C C . GLU A 1 104 ? 2.271 18.438 27.781 1 82.31 104 GLU A C 1
ATOM 859 O O . GLU A 1 104 ? 2.439 19.172 28.75 1 82.31 104 GLU A O 1
ATOM 864 N N . LEU A 1 105 ? 1.868 18.906 26.641 1 79.44 105 LEU A N 1
ATOM 865 C CA . LEU A 1 105 ? 1.609 20.328 26.422 1 79.44 105 LEU A CA 1
ATOM 866 C C . LEU A 1 105 ? 0.346 20.781 27.141 1 79.44 105 LEU A C 1
ATOM 868 O O . LEU A 1 105 ? 0.291 21.891 27.688 1 79.44 105 LEU A O 1
ATOM 872 N N . ASP A 1 106 ? -0.643 19.906 27.234 1 80.31 106 ASP A N 1
ATOM 873 C CA . ASP A 1 106 ? -1.896 20.219 27.922 1 80.31 106 ASP A CA 1
ATOM 874 C C . ASP A 1 106 ? -1.702 20.234 29.438 1 80.31 106 ASP A C 1
ATOM 876 O O . ASP A 1 106 ? -2.404 20.953 30.141 1 80.31 106 ASP A O 1
ATOM 880 N N . GLN A 1 107 ? -0.819 19.484 29.891 1 80.31 107 GLN A N 1
ATOM 881 C CA . GLN A 1 107 ? -0.545 19.469 31.328 1 80.31 107 GLN A CA 1
ATOM 882 C C . GLN A 1 107 ? 0.262 20.703 31.75 1 80.31 107 GLN A C 1
ATOM 884 O O . GLN A 1 107 ? 0.182 21.141 32.906 1 80.31 107 GLN A O 1
ATOM 889 N N . LYS A 1 108 ? 1.041 21.188 30.922 1 75.56 108 LYS A N 1
ATOM 890 C CA . LYS A 1 108 ? 1.849 22.359 31.234 1 75.56 108 LYS A CA 1
ATOM 891 C C . LYS A 1 108 ? 1.025 23.641 31.125 1 75.56 108 LYS A C 1
ATOM 893 O O . LYS A 1 108 ? 1.476 24.719 31.547 1 75.56 108 LYS A O 1
ATOM 898 N N . LYS A 1 109 ? -0.107 23.766 30.75 1 65.25 109 LYS A N 1
ATOM 899 C CA . LYS A 1 109 ? -1.023 24.906 30.797 1 65.25 109 LYS A CA 1
ATOM 900 C C . LYS A 1 109 ? -1.893 24.844 32.062 1 65.25 109 LYS A C 1
ATOM 902 O O . LYS A 1 109 ? -2.111 25.875 32.719 1 65.25 109 LYS A O 1
ATOM 907 N N . MET B 1 1 ? -34.656 -37.312 17.188 1 36.94 1 MET B N 1
ATOM 908 C CA . MET B 1 1 ? -34.375 -37.125 15.773 1 36.94 1 MET B CA 1
ATOM 909 C C . MET B 1 1 ? -33.438 -35.969 15.547 1 36.94 1 MET B C 1
ATOM 911 O O . MET B 1 1 ? -33.875 -34.844 15.367 1 36.94 1 MET B O 1
ATOM 915 N N . PHE B 1 2 ? -32.469 -35.812 16.406 1 40 2 PHE B N 1
ATOM 916 C CA . PHE B 1 2 ? -31.453 -34.75 16.375 1 40 2 PHE B CA 1
ATOM 917 C C . PHE B 1 2 ? -30.766 -34.688 15.023 1 40 2 PHE B C 1
ATOM 919 O O . PHE B 1 2 ? -30.156 -35.688 14.578 1 40 2 PHE B O 1
ATOM 926 N N . LYS B 1 3 ? -31.344 -34.031 14.086 1 41.12 3 LYS B N 1
ATOM 927 C CA . LYS B 1 3 ? -30.812 -33.781 12.742 1 41.12 3 LYS B CA 1
ATOM 928 C C . LYS B 1 3 ? -29.297 -33.594 12.773 1 41.12 3 LYS B C 1
ATOM 930 O O . LYS B 1 3 ? -28.766 -33 13.719 1 41.12 3 LYS B O 1
ATOM 935 N N . ARG B 1 4 ? -28.422 -34.531 12.219 1 44.69 4 ARG B N 1
ATOM 936 C CA . ARG B 1 4 ? -27.031 -34.438 11.812 1 44.69 4 ARG B CA 1
ATOM 937 C C . ARG B 1 4 ? -26.641 -33.031 11.43 1 44.69 4 ARG B C 1
ATOM 939 O O . ARG B 1 4 ? -27.344 -32.375 10.633 1 44.69 4 ARG B O 1
ATOM 946 N N . ILE B 1 5 ? -26.156 -32.25 12.305 1 48.19 5 ILE B N 1
ATOM 947 C CA . ILE B 1 5 ? -25.578 -30.922 12 1 48.19 5 ILE B CA 1
ATOM 948 C C . ILE B 1 5 ? -24.875 -30.969 10.648 1 48.19 5 ILE B C 1
ATOM 950 O O . ILE B 1 5 ? -24.031 -31.844 10.414 1 48.19 5 ILE B O 1
ATOM 954 N N . PRO B 1 6 ? -25.453 -30.484 9.531 1 48.62 6 PRO B N 1
ATOM 955 C CA . PRO B 1 6 ? -24.812 -30.578 8.219 1 48.62 6 PRO B CA 1
ATOM 956 C C . PRO B 1 6 ? -23.281 -30.547 8.305 1 48.62 6 PRO B C 1
ATOM 958 O O . PRO B 1 6 ? -22.734 -29.891 9.195 1 48.62 6 PRO B O 1
ATOM 961 N N . LYS B 1 7 ? -22.531 -31.562 8.156 1 50.06 7 LYS B N 1
ATOM 962 C CA . LYS B 1 7 ? -21.078 -31.625 7.934 1 50.06 7 LYS B CA 1
ATOM 963 C C . LYS B 1 7 ? -20.562 -30.297 7.406 1 50.06 7 LYS B C 1
ATOM 965 O O . LYS B 1 7 ? -21.281 -29.531 6.766 1 50.06 7 LYS B O 1
ATOM 970 N N . SER B 1 8 ? -19.688 -29.625 8.086 1 51.91 8 SER B N 1
ATOM 971 C CA . SER B 1 8 ? -19.047 -28.375 7.699 1 51.91 8 SER B CA 1
ATOM 972 C C . SER B 1 8 ? -19.016 -28.203 6.184 1 51.91 8 SER B C 1
ATOM 974 O O . SER B 1 8 ? -18.438 -29.047 5.477 1 51.91 8 SER B O 1
ATOM 976 N N . LEU B 1 9 ? -20.109 -27.859 5.535 1 58.56 9 LEU B N 1
ATOM 977 C CA . LEU B 1 9 ? -20.547 -27.594 4.168 1 58.56 9 LEU B CA 1
ATOM 978 C C . LEU B 1 9 ? -19.422 -26.953 3.355 1 58.56 9 LEU B C 1
ATOM 980 O O . LEU B 1 9 ? -19.578 -26.719 2.156 1 58.56 9 LEU B O 1
ATOM 984 N N . LEU B 1 10 ? -18.484 -26.484 4.086 1 65.19 10 LEU B N 1
ATOM 985 C CA . LEU B 1 10 ? -17.516 -25.906 3.148 1 65.19 10 LEU B CA 1
ATOM 986 C C . LEU B 1 10 ? -16.781 -27.016 2.396 1 65.19 10 LEU B C 1
ATOM 988 O O . LEU B 1 10 ? -16.172 -27.906 3.014 1 65.19 10 LEU B O 1
ATOM 992 N N . THR B 1 11 ? -17.141 -27.266 1.166 1 76.62 11 THR B N 1
ATOM 993 C CA . THR B 1 11 ? -16.422 -28.172 0.272 1 76.62 11 THR B CA 1
ATOM 994 C C . THR B 1 11 ? -14.914 -27.938 0.372 1 76.62 11 THR B C 1
ATOM 996 O O . THR B 1 11 ? -14.469 -26.906 0.89 1 76.62 11 THR B O 1
ATOM 999 N N . LYS B 1 12 ? -14.078 -28.906 0.262 1 81.06 12 LYS B N 1
ATOM 1000 C CA . LYS B 1 12 ? -12.617 -28.828 0.238 1 81.06 12 LYS B CA 1
ATOM 1001 C C . LYS B 1 12 ? -12.148 -27.656 -0.627 1 81.06 12 LYS B C 1
ATOM 1003 O O . LYS B 1 12 ? -11.203 -26.953 -0.264 1 81.06 12 LYS B O 1
ATOM 1008 N N . GLU B 1 13 ? -12.789 -27.516 -1.726 1 81.19 13 GLU B N 1
ATOM 1009 C CA . GLU B 1 13 ? -12.445 -26.422 -2.629 1 81.19 13 GLU B CA 1
ATOM 1010 C C . GLU B 1 13 ? -12.625 -25.078 -1.948 1 81.19 13 GLU B C 1
ATOM 1012 O O . GLU B 1 13 ? -11.789 -24.188 -2.109 1 81.19 13 GLU B O 1
ATOM 1017 N N . THR B 1 14 ? -13.672 -24.984 -1.222 1 77 14 THR B N 1
ATOM 1018 C CA . THR B 1 14 ? -13.93 -23.734 -0.52 1 77 14 THR B CA 1
ATOM 1019 C C . THR B 1 14 ? -12.906 -23.5 0.589 1 77 14 THR B C 1
ATOM 1021 O O . THR B 1 14 ? -12.422 -22.391 0.771 1 77 14 THR B O 1
ATOM 1024 N N . LYS B 1 15 ? -12.594 -24.469 1.255 1 75.81 15 LYS B N 1
ATOM 1025 C CA . LYS B 1 15 ? -11.602 -24.375 2.32 1 75.81 15 LYS B CA 1
ATOM 1026 C C . LYS B 1 15 ? -10.234 -23.969 1.765 1 75.81 15 LYS B C 1
ATOM 1028 O O . LYS B 1 15 ? -9.555 -23.109 2.326 1 75.81 15 LYS B O 1
ATOM 1033 N N . ASP B 1 16 ? -9.867 -24.578 0.647 1 81.25 16 ASP B N 1
ATOM 1034 C CA . ASP B 1 16 ? -8.578 -24.281 0.025 1 81.25 16 ASP B CA 1
ATOM 1035 C C . ASP B 1 16 ? -8.531 -22.828 -0.452 1 81.25 16 ASP B C 1
ATOM 1037 O O . ASP B 1 16 ? -7.496 -22.156 -0.33 1 81.25 16 ASP B O 1
ATOM 1041 N N . TYR B 1 17 ? -9.602 -22.531 -0.96 1 77.62 17 TYR B N 1
ATOM 1042 C CA . TYR B 1 17 ? -9.688 -21.156 -1.415 1 77.62 17 TYR B CA 1
ATOM 1043 C C . TYR B 1 17 ? -9.555 -20.188 -0.246 1 77.62 17 TYR B C 1
ATOM 1045 O O . TYR B 1 17 ? -8.797 -19.219 -0.32 1 77.62 17 TYR B O 1
ATOM 1053 N N . LEU B 1 18 ? -10.195 -20.484 0.876 1 76.69 18 LEU B N 1
ATOM 1054 C CA . LEU B 1 18 ? -10.203 -19.578 2.027 1 76.69 18 LEU B CA 1
ATOM 1055 C C . LEU B 1 18 ? -8.844 -19.562 2.711 1 76.69 18 LEU B C 1
ATOM 1057 O O . LEU B 1 18 ? -8.484 -18.578 3.355 1 76.69 18 LEU B O 1
ATOM 1061 N N . LEU B 1 19 ? -8.086 -20.453 2.445 1 77.75 19 LEU B N 1
ATOM 1062 C CA . LEU B 1 19 ? -6.77 -20.516 3.076 1 77.75 19 LEU B CA 1
ATOM 1063 C C . LEU B 1 19 ? -5.676 -20.094 2.1 1 77.75 19 LEU B C 1
ATOM 1065 O O . LEU B 1 19 ? -4.5 -20.062 2.459 1 77.75 19 LEU B O 1
ATOM 1069 N N . SER B 1 20 ? -6.246 -19.672 0.941 1 79.56 20 SER B N 1
ATOM 1070 C CA . SER B 1 20 ? -5.27 -19.359 -0.098 1 79.56 20 SER B CA 1
ATOM 1071 C C . SER B 1 20 ? -4.996 -17.859 -0.161 1 79.56 20 SER B C 1
ATOM 1073 O O . SER B 1 20 ? -5.738 -17.062 0.42 1 79.56 20 SER B O 1
ATOM 1075 N N . THR B 1 21 ? -3.953 -17.594 -0.921 1 79.88 21 THR B N 1
ATOM 1076 C CA . THR B 1 21 ? -3.607 -16.203 -1.224 1 79.88 21 THR B CA 1
ATOM 1077 C C . THR B 1 21 ? -4.629 -15.586 -2.172 1 79.88 21 THR B C 1
ATOM 1079 O O . THR B 1 21 ? -4.742 -14.359 -2.258 1 79.88 21 THR B O 1
ATOM 1082 N N . HIS B 1 22 ? -5.312 -16.469 -2.834 1 84 22 HIS B N 1
ATOM 1083 C CA . HIS B 1 22 ? -6.312 -15.953 -3.762 1 84 22 HIS B CA 1
ATOM 1084 C C . HIS B 1 22 ? -7.43 -15.227 -3.02 1 84 22 HIS B C 1
ATOM 1086 O O . HIS B 1 22 ? -7.984 -14.25 -3.523 1 84 22 HIS B O 1
ATOM 1092 N N . PHE B 1 23 ? -7.711 -15.695 -1.742 1 86.06 23 PHE B N 1
ATOM 1093 C CA . PHE B 1 23 ? -8.75 -15.062 -0.933 1 86.06 23 PHE B CA 1
ATOM 1094 C C . PHE B 1 23 ? -8.156 -13.984 -0.04 1 86.06 23 PHE B C 1
ATOM 1096 O O . PHE B 1 23 ? -8.633 -12.844 -0.038 1 86.06 23 PHE B O 1
ATOM 1103 N N . TRP B 1 24 ? -7.094 -14.234 0.656 1 89.56 24 TRP B N 1
ATOM 1104 C CA . TRP B 1 24 ? -6.562 -13.328 1.671 1 89.56 24 TRP B CA 1
ATOM 1105 C C . TRP B 1 24 ? -5.805 -12.172 1.026 1 89.56 24 TRP B C 1
ATOM 1107 O O . TRP B 1 24 ? -5.695 -11.094 1.607 1 89.56 24 TRP B O 1
ATOM 1117 N N . GLY B 1 25 ? -5.258 -12.367 -0.142 1 91.75 25 GLY B N 1
ATOM 1118 C CA . GLY B 1 25 ? -4.617 -11.281 -0.861 1 91.75 25 GLY B CA 1
ATOM 1119 C C . GLY B 1 25 ? -5.508 -10.062 -1.023 1 91.75 25 GLY B C 1
ATOM 1120 O O . GLY B 1 25 ? -5.188 -8.977 -0.528 1 91.75 25 GLY B O 1
ATOM 1121 N N . PRO B 1 26 ? -6.641 -10.336 -1.539 1 94.62 26 PRO B N 1
ATOM 1122 C CA . PRO B 1 26 ? -7.57 -9.219 -1.725 1 94.62 26 PRO B CA 1
ATOM 1123 C C . PRO B 1 26 ? -8.039 -8.617 -0.402 1 94.62 26 PRO B C 1
ATOM 1125 O O . PRO B 1 26 ? -8.172 -7.395 -0.285 1 94.62 26 PRO B O 1
ATOM 1128 N N . VAL B 1 27 ? -8.242 -9.383 0.536 1 93.62 27 VAL B N 1
ATOM 1129 C CA . VAL B 1 27 ? -8.766 -8.914 1.814 1 93.62 27 VAL B CA 1
ATOM 1130 C C . VAL B 1 27 ? -7.805 -7.902 2.43 1 93.62 27 VAL B C 1
ATOM 1132 O O . VAL B 1 27 ? -8.219 -6.812 2.832 1 93.62 27 VAL B O 1
ATOM 1135 N N . PHE B 1 28 ? -6.629 -8.156 2.453 1 94.94 28 PHE B N 1
ATOM 1136 C CA . PHE B 1 28 ? -5.668 -7.266 3.092 1 94.94 28 PHE B CA 1
ATOM 1137 C C . PHE B 1 28 ? -5.297 -6.117 2.16 1 94.94 28 PHE B C 1
ATOM 1139 O O . PHE B 1 28 ? -4.953 -5.027 2.619 1 94.94 28 PHE B O 1
ATOM 1146 N N . ASN B 1 29 ? -5.43 -6.332 0.863 1 97.88 29 ASN B N 1
ATOM 1147 C CA . ASN B 1 29 ? -5.27 -5.219 -0.063 1 97.88 29 ASN B CA 1
ATOM 1148 C C . ASN B 1 29 ? -6.379 -4.184 0.108 1 97.88 29 ASN B C 1
ATOM 1150 O O . ASN B 1 29 ? -6.141 -2.982 -0.019 1 97.88 29 ASN B O 1
ATOM 1154 N N . TRP B 1 30 ? -7.574 -4.629 0.427 1 98.62 30 TRP B N 1
ATOM 1155 C CA . TRP B 1 30 ? -8.719 -3.734 0.546 1 98.62 30 TRP B CA 1
ATOM 1156 C C . TRP B 1 30 ? -8.516 -2.738 1.684 1 98.62 30 TRP B C 1
ATOM 1158 O O . TRP B 1 30 ? -9.117 -1.661 1.688 1 98.62 30 TRP B O 1
ATOM 1168 N N . MET B 1 31 ? -7.676 -3.057 2.594 1 98.44 31 MET B N 1
ATOM 1169 C CA . MET B 1 31 ? -7.418 -2.143 3.701 1 98.44 31 MET B CA 1
ATOM 1170 C C . MET B 1 31 ? -6.82 -0.833 3.197 1 98.44 31 MET B C 1
ATOM 1172 O O . MET B 1 31 ? -6.996 0.216 3.82 1 98.44 31 MET B O 1
ATOM 1176 N N . ILE B 1 32 ? -6.215 -0.89 2.096 1 98.44 32 ILE B N 1
ATOM 1177 C CA . ILE B 1 32 ? -5.5 0.275 1.583 1 98.44 32 ILE B CA 1
ATOM 1178 C C . ILE B 1 32 ? -6.496 1.261 0.975 1 98.44 32 ILE B C 1
ATOM 1180 O O . ILE B 1 32 ? -6.535 2.432 1.361 1 98.44 32 ILE B O 1
ATOM 1184 N N . PRO B 1 33 ? -7.355 0.793 0.148 1 98.75 33 PRO B N 1
ATOM 1185 C CA . PRO B 1 33 ? -8.328 1.764 -0.364 1 98.75 33 PRO B CA 1
ATOM 1186 C C . PRO B 1 33 ? -9.312 2.236 0.707 1 98.75 33 PRO B C 1
ATOM 1188 O O . PRO B 1 33 ? -9.781 3.377 0.658 1 98.75 33 PRO B O 1
ATOM 1191 N N . ILE B 1 34 ? -9.633 1.448 1.656 1 98.62 34 ILE B N 1
ATOM 1192 C CA . ILE B 1 34 ? -10.5 1.876 2.748 1 98.62 34 ILE B CA 1
ATOM 1193 C C . ILE B 1 34 ? -9.828 3 3.531 1 98.62 34 ILE B C 1
ATOM 1195 O O . ILE B 1 34 ? -10.453 4.023 3.82 1 98.62 34 ILE B O 1
ATOM 1199 N N . ALA B 1 35 ? -8.57 2.797 3.812 1 98.62 35 ALA B N 1
ATOM 1200 C CA . ALA B 1 35 ? -7.816 3.852 4.48 1 98.62 35 ALA B CA 1
ATOM 1201 C C . ALA B 1 35 ? -7.73 5.102 3.611 1 98.62 35 ALA B C 1
ATOM 1203 O O . ALA B 1 35 ? -7.867 6.223 4.109 1 98.62 35 ALA B O 1
ATOM 1204 N N . THR B 1 36 ? -7.496 4.898 2.301 1 98.75 36 THR B N 1
ATOM 1205 C CA . THR B 1 36 ? -7.375 6.027 1.385 1 98.75 36 THR B CA 1
ATOM 1206 C C . THR B 1 36 ? -8.672 6.832 1.34 1 98.75 36 THR B C 1
ATOM 1208 O O . THR B 1 36 ? -8.648 8.062 1.436 1 98.75 36 THR B O 1
ATOM 1211 N N . ILE B 1 37 ? -9.742 6.168 1.246 1 98.69 37 ILE B N 1
ATOM 1212 C CA . ILE B 1 37 ? -11.039 6.82 1.167 1 98.69 37 ILE B CA 1
ATOM 1213 C C . ILE B 1 37 ? -11.344 7.539 2.482 1 98.69 37 ILE B C 1
ATOM 1215 O O . ILE B 1 37 ? -11.82 8.672 2.482 1 98.69 37 ILE B O 1
ATOM 1219 N N . SER B 1 38 ? -11.039 6.953 3.559 1 98.31 38 SER B N 1
ATOM 1220 C CA . SER B 1 38 ? -11.211 7.59 4.859 1 98.31 38 SER B CA 1
ATOM 1221 C C . SER B 1 38 ? -10.391 8.875 4.953 1 98.31 38 SER B C 1
ATOM 1223 O O . SER B 1 38 ? -10.852 9.867 5.52 1 98.31 38 SER B O 1
ATOM 1225 N N . ASP B 1 39 ? -9.258 8.828 4.379 1 98 39 ASP B N 1
ATOM 1226 C CA . ASP B 1 39 ? -8.352 9.977 4.445 1 98 39 ASP B CA 1
ATOM 1227 C C . ASP B 1 39 ? -8.844 11.117 3.561 1 98 39 ASP B C 1
ATOM 1229 O O . ASP B 1 39 ? -8.398 12.258 3.703 1 98 39 ASP B O 1
ATOM 1233 N N . THR B 1 40 ? -9.727 10.898 2.643 1 97.12 40 THR B N 1
ATOM 1234 C CA . THR B 1 40 ? -10.266 11.953 1.802 1 97.12 40 THR B CA 1
ATOM 1235 C C . THR B 1 40 ? -11.133 12.906 2.621 1 97.12 40 THR B C 1
ATOM 1237 O O . THR B 1 40 ? -11.406 14.031 2.189 1 97.12 40 THR B O 1
ATOM 1240 N N . ARG B 1 41 ? -11.477 12.445 3.77 1 97 41 ARG B N 1
ATOM 1241 C CA . ARG B 1 41 ? -12.32 13.258 4.637 1 97 41 ARG B CA 1
ATOM 1242 C C . ARG B 1 41 ? -11.477 14.141 5.555 1 97 41 ARG B C 1
ATOM 1244 O O . ARG B 1 41 ? -12.008 14.969 6.289 1 97 41 ARG B O 1
ATOM 1251 N N . LYS B 1 42 ? -10.211 13.969 5.496 1 97.38 42 LYS B N 1
ATOM 1252 C CA . LYS B 1 42 ? -9.289 14.758 6.316 1 97.38 42 LYS B CA 1
ATOM 1253 C C . LYS B 1 42 ? -8.711 15.93 5.523 1 97.38 42 LYS B C 1
ATOM 1255 O O . LYS B 1 42 ? -8.898 16.016 4.309 1 97.38 42 LYS B O 1
ATOM 1260 N N . HIS B 1 43 ? -8.117 16.859 6.242 1 97.12 43 HIS B N 1
ATOM 1261 C CA . HIS B 1 43 ? -7.461 17.984 5.594 1 97.12 43 HIS B CA 1
ATOM 1262 C C . HIS B 1 43 ? -6.32 17.531 4.691 1 97.12 43 HIS B C 1
ATOM 1264 O O . HIS B 1 43 ? -5.566 16.625 5.059 1 97.12 43 HIS B O 1
ATOM 1270 N N . PRO B 1 44 ? -6.172 18.125 3.533 1 97.44 44 PRO B N 1
ATOM 1271 C CA . PRO B 1 44 ? -5.199 17.672 2.541 1 97.44 44 PRO B CA 1
ATOM 1272 C C . PRO B 1 44 ? -3.756 17.844 3.01 1 97.44 44 PRO B C 1
ATOM 1274 O O . PRO B 1 44 ? -2.834 17.281 2.402 1 97.44 44 PRO B O 1
ATOM 1277 N N . LYS B 1 45 ? -3.545 18.562 4.062 1 94.62 45 LYS B N 1
ATOM 1278 C CA . LYS B 1 45 ? -2.191 18.781 4.562 1 94.62 45 LYS B CA 1
ATOM 1279 C C . LYS B 1 45 ? -1.538 17.469 4.988 1 94.62 45 LYS B C 1
ATOM 1281 O O . LYS B 1 45 ? -0.313 17.391 5.105 1 94.62 45 LYS B O 1
ATOM 1286 N N . ILE B 1 46 ? -2.32 16.453 5.172 1 95.69 46 ILE B N 1
ATOM 1287 C CA . ILE B 1 46 ? -1.755 15.211 5.703 1 95.69 46 ILE B CA 1
ATOM 1288 C C . ILE B 1 46 ? -1.354 14.297 4.551 1 95.69 46 ILE B C 1
ATOM 1290 O O . ILE B 1 46 ? -0.834 13.195 4.773 1 95.69 46 ILE B O 1
ATOM 1294 N N . ILE B 1 47 ? -1.637 14.68 3.332 1 97.62 47 ILE B N 1
ATOM 1295 C CA . ILE B 1 47 ? -1.42 13.797 2.188 1 97.62 47 ILE B CA 1
ATOM 1296 C C . ILE B 1 47 ? 0.065 13.773 1.831 1 97.62 47 ILE B C 1
ATOM 1298 O O . ILE B 1 47 ? 0.692 14.828 1.68 1 97.62 47 ILE B O 1
ATOM 1302 N N . SER B 1 48 ? 0.608 12.602 1.726 1 97.44 48 SER B N 1
ATOM 1303 C CA . SER B 1 48 ? 1.95 12.414 1.188 1 97.44 48 SER B CA 1
ATOM 1304 C C . SER B 1 48 ? 1.917 12.219 -0.325 1 97.44 48 SER B C 1
ATOM 1306 O O . SER B 1 48 ? 1.416 11.203 -0.815 1 97.44 48 SER B O 1
ATOM 1308 N N . GLY B 1 49 ? 2.537 13.148 -1.011 1 97.44 49 GLY B N 1
ATOM 1309 C CA . GLY B 1 49 ? 2.586 13.039 -2.461 1 97.44 49 GLY B CA 1
ATOM 1310 C C . GLY B 1 49 ? 3.318 11.805 -2.947 1 97.44 49 GLY B C 1
ATOM 1311 O O . GLY B 1 49 ? 2.871 11.141 -3.881 1 97.44 49 GLY B O 1
ATOM 1312 N N . LYS B 1 50 ? 4.387 11.516 -2.326 1 97.81 50 LYS B N 1
ATOM 1313 C CA . LYS B 1 50 ? 5.18 10.352 -2.701 1 97.81 50 LYS B CA 1
ATOM 1314 C C . LYS B 1 50 ? 4.398 9.062 -2.484 1 97.81 50 LYS B C 1
ATOM 1316 O O . LYS B 1 50 ? 4.402 8.172 -3.338 1 97.81 50 LYS B O 1
ATOM 1321 N N . MET B 1 51 ? 3.734 8.938 -1.347 1 98.56 51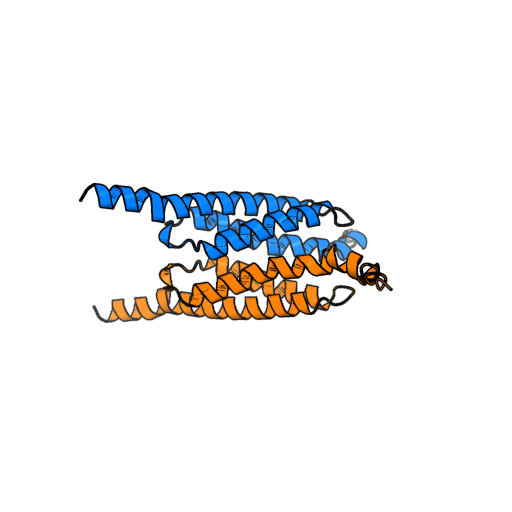 MET B N 1
ATOM 1322 C CA . MET B 1 51 ? 2.943 7.75 -1.055 1 98.56 51 MET B CA 1
ATOM 1323 C C . MET B 1 51 ? 1.777 7.617 -2.029 1 98.56 51 MET B C 1
ATOM 1325 O O . MET B 1 51 ? 1.461 6.516 -2.48 1 98.56 51 MET B O 1
ATOM 1329 N N . THR B 1 52 ? 1.156 8.727 -2.34 1 98.81 52 THR B N 1
ATOM 1330 C CA . THR B 1 52 ? 0.042 8.742 -3.283 1 98.81 52 THR B CA 1
ATOM 1331 C C . THR B 1 52 ? 0.482 8.227 -4.648 1 98.81 52 THR B C 1
ATOM 1333 O O . THR B 1 52 ? -0.186 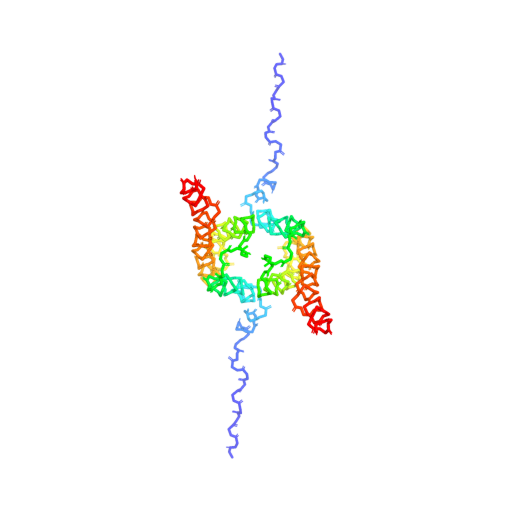7.375 -5.238 1 98.81 52 THR B O 1
ATOM 1336 N N . VAL B 1 53 ? 1.595 8.711 -5.09 1 98.62 53 VAL B N 1
ATOM 1337 C CA . VAL B 1 53 ? 2.109 8.258 -6.379 1 98.62 53 VAL B CA 1
ATOM 1338 C C . VAL B 1 53 ? 2.471 6.777 -6.305 1 98.62 53 VAL B C 1
ATOM 1340 O O . VAL B 1 53 ? 2.145 6.008 -7.207 1 98.62 53 VAL B O 1
ATOM 1343 N N . ALA B 1 54 ? 3.096 6.391 -5.25 1 98.62 54 ALA B N 1
ATOM 1344 C CA . ALA B 1 54 ? 3.488 4.996 -5.059 1 98.62 54 ALA B CA 1
ATOM 1345 C C . ALA B 1 54 ? 2.273 4.078 -5.094 1 98.62 54 ALA B C 1
ATOM 1347 O O . ALA B 1 54 ? 2.264 3.076 -5.816 1 98.62 54 ALA B O 1
ATOM 1348 N N . LEU B 1 55 ? 1.212 4.469 -4.418 1 98.81 55 LEU B N 1
ATOM 1349 C CA . LEU B 1 55 ? 0.039 3.607 -4.305 1 98.81 55 LEU B CA 1
ATOM 1350 C C . LEU B 1 55 ? -0.776 3.625 -5.594 1 98.81 55 LEU B C 1
ATOM 1352 O O . LEU B 1 55 ? -1.398 2.623 -5.953 1 98.81 55 LEU B O 1
ATOM 1356 N N . ALA B 1 56 ? -0.733 4.703 -6.301 1 98.69 56 ALA B N 1
ATOM 1357 C CA . ALA B 1 56 ? -1.414 4.762 -7.59 1 98.69 56 ALA B CA 1
ATOM 1358 C C . ALA B 1 56 ? -0.748 3.832 -8.602 1 98.69 56 ALA B C 1
ATOM 1360 O O . ALA B 1 56 ? -1.419 3.021 -9.242 1 98.69 56 ALA B O 1
ATOM 1361 N N . LEU B 1 57 ? 0.526 3.918 -8.68 1 98.25 57 LEU B N 1
ATOM 1362 C CA . LEU B 1 57 ? 1.267 3.088 -9.625 1 98.25 57 LEU B CA 1
ATOM 1363 C C . LEU B 1 57 ? 1.169 1.613 -9.25 1 98.25 57 LEU B C 1
ATOM 1365 O O . LEU B 1 57 ? 0.948 0.761 -10.109 1 98.25 57 LEU B O 1
ATOM 1369 N N . TYR B 1 58 ? 1.318 1.438 -7.941 1 98.25 58 TYR B N 1
ATOM 1370 C CA . TYR B 1 58 ? 1.136 0.086 -7.426 1 98.25 58 TYR B CA 1
ATOM 1371 C C . TYR B 1 58 ? -0.203 -0.49 -7.871 1 98.25 58 TYR B C 1
ATOM 1373 O O . TYR B 1 58 ? -0.259 -1.591 -8.43 1 98.25 58 TYR B O 1
ATOM 1381 N N . SER B 1 59 ? -1.23 0.247 -7.75 1 98.62 59 SER B N 1
ATOM 1382 C CA . SER B 1 59 ? -2.57 -0.247 -8.055 1 98.62 59 SER B CA 1
ATOM 1383 C C . SER B 1 59 ? -2.771 -0.403 -9.562 1 98.62 59 SER B C 1
ATOM 1385 O O . SER B 1 59 ? -3.426 -1.348 -10.008 1 98.62 59 SER B O 1
ATOM 1387 N N . LEU B 1 60 ? -2.242 0.429 -10.344 1 98 60 LEU B N 1
ATOM 1388 C CA . LEU B 1 60 ? -2.385 0.338 -11.797 1 98 60 LEU B CA 1
ATOM 1389 C C . LEU B 1 60 ? -1.708 -0.92 -12.328 1 98 60 LEU B C 1
ATOM 1391 O O . LEU B 1 60 ? -2.287 -1.645 -13.141 1 98 60 LEU B O 1
ATOM 1395 N N . VAL B 1 61 ? -0.609 -1.204 -11.812 1 96.38 61 VAL B N 1
ATOM 1396 C CA . VAL B 1 61 ? 0.154 -2.357 -12.281 1 96.38 61 VAL B CA 1
ATOM 1397 C C . VAL B 1 61 ? -0.503 -3.645 -11.789 1 96.38 61 VAL B C 1
ATOM 1399 O O . VAL B 1 61 ? -0.679 -4.594 -12.555 1 96.38 61 VAL B O 1
ATOM 1402 N N . PHE B 1 62 ? -0.95 -3.635 -10.609 1 96.88 62 PHE B N 1
ATOM 1403 C CA . PHE B 1 62 ? -1.472 -4.871 -10.039 1 96.88 62 PHE B CA 1
ATOM 1404 C C . PHE B 1 62 ? -2.9 -5.121 -10.508 1 96.88 62 PHE B C 1
ATOM 1406 O O . PHE B 1 62 ? -3.416 -6.234 -10.375 1 96.88 62 PHE B O 1
ATOM 1413 N N . MET B 1 63 ? -3.459 -4.109 -11.039 1 96 63 MET B N 1
ATOM 1414 C CA . MET B 1 63 ? -4.734 -4.332 -11.719 1 96 63 MET B CA 1
ATOM 1415 C C . MET B 1 63 ? -4.57 -5.289 -12.891 1 96 63 MET B C 1
ATOM 1417 O O . MET B 1 63 ? -5.363 -6.215 -13.062 1 96 63 MET B O 1
ATOM 1421 N N . ARG B 1 64 ? -3.588 -5.055 -13.641 1 93.62 64 ARG B N 1
ATOM 1422 C CA . ARG B 1 64 ? -3.291 -5.938 -14.766 1 93.62 64 ARG B CA 1
ATOM 1423 C C . ARG B 1 64 ? -3.004 -7.355 -14.289 1 93.62 64 ARG B C 1
ATOM 1425 O O . ARG B 1 64 ? -3.477 -8.328 -14.883 1 93.62 64 ARG B O 1
ATOM 1432 N N . PHE B 1 65 ? -2.264 -7.477 -13.164 1 91.44 65 PHE B N 1
ATOM 1433 C CA . PHE B 1 65 ? -1.91 -8.789 -12.641 1 91.44 65 PHE B CA 1
ATOM 1434 C C . PHE B 1 65 ? -3.148 -9.523 -12.141 1 91.44 65 PHE B C 1
ATOM 1436 O O . PHE B 1 65 ? -3.271 -10.734 -12.328 1 91.44 65 PHE B O 1
ATOM 1443 N N . ALA B 1 66 ? -4.012 -8.75 -11.594 1 94.56 66 ALA B N 1
ATOM 1444 C CA . ALA B 1 66 ? -5.246 -9.352 -11.094 1 94.56 66 ALA B CA 1
ATOM 1445 C C . ALA B 1 66 ? -6.09 -9.898 -12.242 1 94.56 66 ALA B C 1
ATOM 1447 O O . ALA B 1 66 ? -6.797 -10.898 -12.086 1 94.56 66 ALA B O 1
ATOM 1448 N N . TRP B 1 67 ? -6.008 -9.281 -13.375 1 93.62 67 TRP B N 1
ATOM 1449 C CA . TRP B 1 67 ? -6.734 -9.695 -14.57 1 93.62 67 TRP B CA 1
ATOM 1450 C C . TRP B 1 67 ? -6.07 -10.898 -15.219 1 93.62 67 TRP B C 1
ATOM 1452 O O . TRP B 1 67 ? -6.754 -11.812 -15.695 1 93.62 67 TRP B O 1
ATOM 1462 N N . LYS B 1 68 ? -4.75 -11.07 -15.109 1 91.69 68 LYS B N 1
ATOM 1463 C CA . LYS B 1 68 ? -3.98 -12.055 -15.867 1 91.69 68 LYS B CA 1
ATOM 1464 C C . LYS B 1 68 ? -3.748 -13.32 -15.055 1 91.69 68 LYS B C 1
ATOM 1466 O O . LYS B 1 68 ? -3.43 -14.375 -15.609 1 91.69 68 LYS B O 1
ATOM 1471 N N . VAL B 1 69 ? -3.883 -13.273 -13.773 1 85.88 69 VAL B N 1
ATOM 1472 C CA . VAL B 1 69 ? -3.609 -14.438 -12.938 1 85.88 69 VAL B CA 1
ATOM 1473 C C . VAL B 1 69 ? -4.645 -15.523 -13.211 1 85.88 69 VAL B C 1
ATOM 1475 O O . VAL B 1 69 ? -5.754 -15.234 -13.664 1 85.88 69 VAL B O 1
ATOM 1478 N N . ASN B 1 70 ? -4.121 -16.75 -12.992 1 84 70 ASN B N 1
ATOM 1479 C CA . ASN B 1 70 ? -5.012 -17.891 -13.188 1 84 70 ASN B CA 1
ATOM 1480 C C . ASN B 1 70 ? -5.258 -18.641 -11.883 1 84 70 ASN B C 1
ATOM 1482 O O . ASN B 1 70 ? -4.324 -19.203 -11.305 1 84 70 ASN B O 1
ATOM 1486 N N . PRO B 1 71 ? -6.664 -18.688 -11.523 1 88.38 71 PRO B N 1
ATOM 1487 C CA . PRO B 1 71 ? -7.848 -18.031 -12.086 1 88.38 71 PRO B CA 1
ATOM 1488 C C . PRO B 1 71 ? -7.836 -16.516 -11.898 1 88.38 71 PRO B C 1
ATOM 1490 O O . PRO B 1 71 ? -7.129 -16 -11.023 1 88.38 71 PRO B O 1
ATOM 1493 N N . ARG B 1 72 ? -8.641 -15.82 -12.703 1 92.5 72 ARG B N 1
ATOM 1494 C CA . ARG B 1 72 ? -8.781 -14.375 -12.602 1 92.5 72 ARG B CA 1
ATOM 1495 C C . ARG B 1 72 ? -9.273 -13.969 -11.211 1 92.5 72 ARG B C 1
ATOM 1497 O O . ARG B 1 72 ? -10.172 -14.594 -10.656 1 92.5 72 ARG B O 1
ATOM 1504 N N . ASN B 1 73 ? -8.633 -13.008 -10.625 1 94.94 73 ASN B N 1
ATOM 1505 C CA . ASN B 1 73 ? -9.016 -12.539 -9.297 1 94.94 73 ASN B CA 1
ATOM 1506 C C . ASN B 1 73 ? -9.789 -11.227 -9.367 1 94.94 73 ASN B C 1
ATOM 1508 O O . ASN B 1 73 ? -9.211 -10.148 -9.234 1 94.94 73 ASN B O 1
ATOM 1512 N N . LEU B 1 74 ? -11.055 -11.227 -9.516 1 95.19 74 LEU B N 1
ATOM 1513 C CA . LEU B 1 74 ? -11.906 -10.055 -9.742 1 95.19 74 LEU B CA 1
ATOM 1514 C C . LEU B 1 74 ? -12.008 -9.211 -8.477 1 95.19 74 LEU B C 1
ATOM 1516 O O . LEU B 1 74 ? -12.18 -7.988 -8.562 1 95.19 74 LEU B O 1
ATOM 1520 N N . LEU B 1 75 ? -11.922 -9.906 -7.359 1 95.81 75 LEU B N 1
ATOM 1521 C CA . LEU B 1 75 ? -11.938 -9.164 -6.105 1 95.81 75 LEU B CA 1
ATOM 1522 C C . LEU B 1 75 ? -10.719 -8.266 -5.984 1 95.81 75 LEU B C 1
ATOM 1524 O O . LEU B 1 75 ? -10.828 -7.105 -5.578 1 95.81 75 LEU B O 1
ATOM 1528 N N . LEU B 1 76 ? -9.609 -8.742 -6.359 1 97.06 76 LEU B N 1
ATOM 1529 C CA . LEU B 1 76 ? -8.375 -7.965 -6.336 1 97.06 76 LEU B CA 1
ATOM 1530 C C . LEU B 1 76 ? -8.406 -6.867 -7.395 1 97.06 76 LEU B C 1
ATOM 1532 O O . LEU B 1 76 ? -7.926 -5.754 -7.148 1 97.06 76 LEU B O 1
ATOM 1536 N N . PHE B 1 77 ? -8.953 -7.234 -8.516 1 97.94 77 PHE B N 1
ATOM 1537 C CA . PHE B 1 77 ? -9.086 -6.246 -9.586 1 97.94 77 PHE B CA 1
ATOM 1538 C C . PHE B 1 77 ? -9.93 -5.062 -9.117 1 97.94 77 PHE B C 1
ATOM 1540 O O . PHE B 1 77 ? -9.531 -3.908 -9.297 1 97.94 77 PHE B O 1
ATOM 1547 N N . ALA B 1 78 ? -11.008 -5.336 -8.5 1 98.19 78 ALA B N 1
ATOM 1548 C CA . ALA B 1 78 ? -11.883 -4.293 -7.973 1 98.19 78 ALA B CA 1
ATOM 1549 C C . ALA B 1 78 ? -11.18 -3.467 -6.902 1 98.19 78 ALA B C 1
ATOM 1551 O O . ALA B 1 78 ? -11.352 -2.248 -6.832 1 98.19 78 ALA B O 1
ATOM 1552 N N . CYS B 1 79 ? -10.391 -4.09 -6.121 1 98.44 79 CYS B N 1
ATOM 1553 C CA . CYS B 1 79 ? -9.633 -3.422 -5.074 1 98.44 79 CYS B CA 1
ATOM 1554 C C . CYS B 1 79 ? -8.664 -2.402 -5.668 1 98.44 79 CYS B C 1
ATOM 1556 O O . CYS B 1 79 ? -8.633 -1.248 -5.238 1 98.44 79 CYS B O 1
ATOM 1558 N N . HIS B 1 80 ? -7.984 -2.842 -6.676 1 98.62 80 HIS B N 1
ATOM 1559 C CA . HIS B 1 80 ? -6.973 -1.966 -7.262 1 98.62 80 HIS B CA 1
ATOM 1560 C C . HIS B 1 80 ? -7.617 -0.842 -8.062 1 98.62 80 HIS B C 1
ATOM 1562 O O . HIS B 1 80 ? -7.117 0.286 -8.078 1 98.62 80 HIS B O 1
ATOM 1568 N N . ILE B 1 81 ? -8.75 -1.065 -8.727 1 98.62 81 ILE B N 1
ATOM 1569 C CA . ILE B 1 81 ? -9.477 -0.008 -9.422 1 98.62 81 ILE B CA 1
ATOM 1570 C C . ILE B 1 81 ? -9.953 1.037 -8.414 1 98.62 81 ILE B C 1
ATOM 1572 O O . ILE B 1 81 ? -9.844 2.24 -8.664 1 98.62 81 ILE B O 1
ATOM 1576 N N . THR B 1 82 ? -10.43 0.591 -7.336 1 98.81 82 THR B N 1
ATOM 1577 C CA . THR B 1 82 ? -10.898 1.479 -6.277 1 98.81 82 THR B CA 1
ATOM 1578 C C . THR B 1 82 ? -9.75 2.289 -5.695 1 98.81 82 THR B C 1
ATOM 1580 O O . THR B 1 82 ? -9.852 3.508 -5.547 1 98.81 82 THR B O 1
ATOM 1583 N N . ASN B 1 83 ? -8.688 1.599 -5.441 1 98.81 83 ASN B N 1
ATOM 1584 C CA . ASN B 1 83 ? -7.547 2.289 -4.852 1 98.81 83 ASN B CA 1
ATOM 1585 C C . ASN B 1 83 ? -6.953 3.312 -5.816 1 98.81 83 ASN B C 1
ATOM 1587 O O . ASN B 1 83 ? -6.598 4.422 -5.41 1 98.81 83 ASN B O 1
ATOM 1591 N N . ALA B 1 84 ? -6.824 2.908 -7.055 1 98.75 84 ALA B N 1
ATOM 1592 C CA . ALA B 1 84 ? -6.309 3.842 -8.047 1 98.75 84 ALA B CA 1
ATOM 1593 C C . ALA B 1 84 ? -7.176 5.098 -8.125 1 98.75 84 ALA B C 1
ATOM 1595 O O . ALA B 1 84 ? -6.656 6.219 -8.109 1 98.75 84 ALA B O 1
ATOM 1596 N N . GLY B 1 85 ? -8.438 4.91 -8.156 1 98.75 85 GLY B N 1
ATOM 1597 C CA . GLY B 1 85 ? -9.344 6.043 -8.172 1 98.75 85 GLY B CA 1
ATOM 1598 C C . GLY B 1 85 ? -9.211 6.926 -6.945 1 98.75 85 GLY B C 1
ATOM 1599 O O . GLY B 1 85 ? -9.148 8.148 -7.055 1 98.75 85 GLY B O 1
ATOM 1600 N N . ALA B 1 86 ? -9.148 6.297 -5.824 1 98.81 86 ALA B N 1
ATOM 1601 C CA . ALA B 1 86 ? -9 7.035 -4.574 1 98.81 86 ALA B CA 1
ATOM 1602 C C . ALA B 1 86 ? -7.676 7.789 -4.531 1 98.81 86 ALA B C 1
ATOM 1604 O O . ALA B 1 86 ? -7.617 8.93 -4.066 1 98.81 86 ALA B O 1
ATOM 1605 N N . GLN B 1 87 ? -6.637 7.145 -5.047 1 98.81 87 GLN B N 1
ATOM 1606 C CA . GLN B 1 87 ? -5.332 7.801 -5.055 1 98.81 87 GLN B CA 1
ATOM 1607 C C . GLN B 1 87 ? -5.312 8.977 -6.027 1 98.81 87 GLN B C 1
ATOM 1609 O O . GLN B 1 87 ? -4.676 10 -5.762 1 98.81 87 GLN B O 1
ATOM 1614 N N . PHE B 1 88 ? -5.98 8.844 -7.09 1 98.75 88 PHE B N 1
ATOM 1615 C CA . PHE B 1 88 ? -6.059 9.961 -8.023 1 98.75 88 PHE B CA 1
ATOM 1616 C C . PHE B 1 88 ? -6.797 11.141 -7.402 1 98.75 88 PHE B C 1
ATOM 1618 O O . PHE B 1 88 ? -6.391 12.289 -7.562 1 98.75 88 PHE B O 1
ATOM 1625 N N . ALA B 1 89 ? -7.809 10.852 -6.727 1 98.56 89 ALA B N 1
ATOM 1626 C CA . ALA B 1 89 ? -8.531 11.898 -6.008 1 98.56 89 ALA B CA 1
ATOM 1627 C C . ALA B 1 89 ? -7.633 12.562 -4.961 1 98.56 89 ALA B C 1
ATOM 1629 O O . ALA B 1 89 ? -7.602 13.789 -4.848 1 98.56 89 ALA B O 1
ATOM 1630 N N . GLN B 1 90 ? -6.902 11.711 -4.246 1 98.62 90 GLN B N 1
ATOM 1631 C CA . GLN B 1 90 ? -5.969 12.242 -3.258 1 98.62 90 GLN B CA 1
ATOM 1632 C C . GLN B 1 90 ? -4.891 13.094 -3.922 1 98.62 90 GLN B C 1
ATOM 1634 O O . GLN B 1 90 ? -4.473 14.117 -3.371 1 98.62 90 GLN B O 1
ATOM 1639 N N . GLY B 1 91 ? -4.441 12.648 -5.027 1 98.31 91 GLY B N 1
ATOM 1640 C CA . GLY B 1 91 ? -3.463 13.414 -5.773 1 98.31 91 GLY B CA 1
ATOM 1641 C C . GLY B 1 91 ? -3.973 14.789 -6.188 1 98.31 91 GLY B C 1
ATOM 1642 O O . GLY B 1 91 ? -3.244 15.773 -6.102 1 98.31 91 GLY B O 1
ATOM 1643 N N . TYR B 1 92 ? -5.129 14.812 -6.625 1 98.44 92 TYR B N 1
ATOM 1644 C CA . TYR B 1 92 ? -5.754 16.078 -6.977 1 98.44 92 TYR B CA 1
ATOM 1645 C C . TYR B 1 92 ? -5.84 17 -5.766 1 98.44 92 TYR B C 1
ATOM 1647 O O . TYR B 1 92 ? -5.504 18.188 -5.852 1 98.44 92 TYR B O 1
ATOM 1655 N N . ARG B 1 93 ? -6.305 16.531 -4.676 1 98.06 93 ARG B N 1
ATOM 1656 C CA . ARG B 1 93 ? -6.391 17.297 -3.436 1 98.06 93 ARG B CA 1
ATOM 1657 C C . ARG B 1 93 ? -5.02 17.812 -3.021 1 98.06 93 ARG B C 1
ATOM 1659 O O . ARG B 1 93 ? -4.895 18.953 -2.561 1 98.06 93 ARG B O 1
ATOM 1666 N N . PHE B 1 94 ? -4.035 16.984 -3.188 1 97.94 94 PHE B N 1
ATOM 1667 C CA . PHE B 1 94 ? -2.664 17.344 -2.85 1 97.94 94 PHE B CA 1
ATOM 1668 C C . PHE B 1 94 ? -2.193 18.531 -3.697 1 97.94 94 PHE B C 1
ATOM 1670 O O . PHE B 1 94 ? -1.696 19.516 -3.168 1 97.94 94 PHE B O 1
ATOM 1677 N N . VAL B 1 95 ? -2.387 18.422 -4.961 1 97.75 95 VAL B N 1
ATOM 1678 C CA . VAL B 1 95 ? -1.931 19.453 -5.895 1 97.75 95 VAL B CA 1
ATOM 1679 C C . VAL B 1 95 ? -2.705 20.75 -5.66 1 97.75 95 VAL B C 1
ATOM 1681 O O . VAL B 1 95 ? -2.117 21.828 -5.637 1 97.75 95 VAL B O 1
ATOM 1684 N N . ASN B 1 96 ? -3.967 20.703 -5.48 1 97.19 96 ASN B N 1
ATOM 1685 C CA . ASN B 1 96 ? -4.801 21.859 -5.223 1 97.19 96 ASN B CA 1
ATOM 168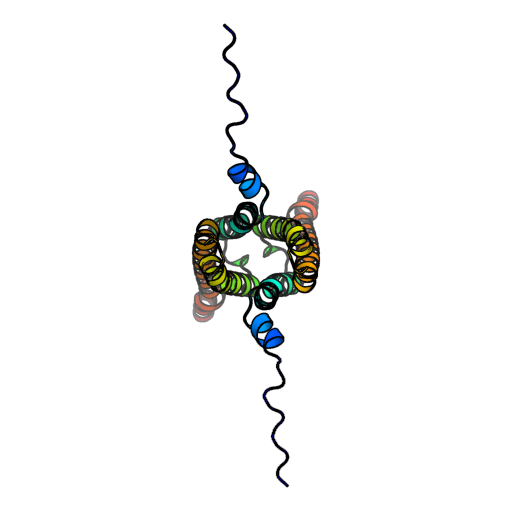6 C C . ASN B 1 96 ? -4.359 22.609 -3.961 1 97.19 96 ASN B C 1
ATOM 1688 O O . ASN B 1 96 ? -4.227 23.828 -3.967 1 97.19 96 ASN B O 1
ATOM 1692 N N . TYR B 1 97 ? -4.047 21.906 -2.992 1 95.56 97 TYR B N 1
ATOM 1693 C CA . TYR B 1 97 ? -3.697 22.484 -1.7 1 95.56 97 TYR B CA 1
ATOM 1694 C C . TYR B 1 97 ? -2.305 23.109 -1.738 1 95.56 97 TYR B C 1
ATOM 1696 O O . TYR B 1 97 ? -2.105 24.219 -1.268 1 95.56 97 TYR B O 1
ATOM 1704 N N . HIS B 1 98 ? -1.367 22.438 -2.334 1 94.81 98 HIS B N 1
ATOM 1705 C CA . HIS B 1 98 ? 0.025 22.859 -2.215 1 94.81 98 HIS B CA 1
ATOM 1706 C C . HIS B 1 98 ? 0.423 23.781 -3.359 1 94.81 98 HIS B C 1
ATOM 1708 O O . HIS B 1 98 ? 1.318 24.625 -3.207 1 94.81 98 HIS B O 1
ATOM 1714 N N . TYR B 1 99 ? -0.248 23.672 -4.387 1 93.62 99 TYR B N 1
ATOM 1715 C CA . TYR B 1 99 ? 0.29 24.375 -5.543 1 93.62 99 TYR B CA 1
ATOM 1716 C C . TYR B 1 99 ? -0.723 25.375 -6.09 1 93.62 99 TYR B C 1
ATOM 1718 O O . TYR B 1 99 ? -0.349 26.453 -6.562 1 93.62 99 TYR B O 1
ATOM 1726 N N . ILE B 1 100 ? -1.976 25.109 -5.965 1 90.56 100 ILE B N 1
ATOM 1727 C CA . ILE B 1 100 ? -2.975 25.984 -6.57 1 90.56 100 ILE B CA 1
ATOM 1728 C C . ILE B 1 100 ? -3.473 26.984 -5.535 1 90.56 100 ILE B C 1
ATOM 1730 O O . ILE B 1 100 ? -3.404 28.203 -5.754 1 90.56 100 ILE B O 1
ATOM 1734 N N . GLN B 1 101 ? -3.953 26.547 -4.418 1 88.75 101 GLN B N 1
ATOM 1735 C CA . GLN B 1 101 ? -4.469 27.438 -3.375 1 88.75 101 GLN B CA 1
ATOM 1736 C C . GLN B 1 101 ? -3.355 28.297 -2.779 1 88.75 101 GLN B C 1
ATOM 1738 O O . GLN B 1 101 ? -3.566 29.469 -2.475 1 88.75 101 GLN B O 1
ATOM 1743 N N . GLN B 1 102 ? -2.148 27.734 -2.598 1 81.5 102 GLN B N 1
ATOM 1744 C CA . GLN B 1 102 ? -1.025 28.484 -2.043 1 81.5 102 GLN B CA 1
ATOM 1745 C C . GLN B 1 102 ? -0.595 29.594 -2.982 1 81.5 102 GLN B C 1
ATOM 1747 O O . GLN B 1 102 ? -0.254 30.703 -2.533 1 81.5 102 GLN B O 1
ATOM 1752 N N . GLU B 1 103 ? -0.701 29.391 -4.223 1 80.31 103 GLU B N 1
ATOM 1753 C CA . GLU B 1 103 ? -0.381 30.422 -5.207 1 80.31 103 GLU B CA 1
ATOM 1754 C C . GLU B 1 103 ? -1.409 31.547 -5.18 1 80.31 103 GLU B C 1
ATOM 1756 O O . GLU B 1 103 ? -1.054 32.719 -5.297 1 80.31 103 GLU B O 1
ATOM 1761 N N . GLU B 1 104 ? -2.629 31.234 -5.012 1 81.56 104 GLU B N 1
ATOM 1762 C CA . GLU B 1 104 ? -3.688 32.25 -4.945 1 81.56 104 GLU B CA 1
ATOM 1763 C C . GLU B 1 104 ? -3.547 33.125 -3.701 1 81.56 104 GLU B C 1
ATOM 1765 O O . GLU B 1 104 ? -3.77 34.312 -3.758 1 81.56 104 GLU B O 1
ATOM 1770 N N . LEU B 1 105 ? -3.148 32.562 -2.607 1 79.12 105 LEU B N 1
ATOM 1771 C CA . LEU B 1 105 ? -2.961 33.281 -1.36 1 79.12 105 LEU B CA 1
ATOM 1772 C C . LEU B 1 105 ? -1.738 34.188 -1.441 1 79.12 105 LEU B C 1
ATOM 1774 O O . LEU B 1 105 ? -1.751 35.312 -0.916 1 79.12 105 LEU B O 1
ATOM 1778 N N . ASP B 1 106 ? -0.71 33.781 -2.141 1 79.62 106 ASP B N 1
ATOM 1779 C CA . ASP B 1 106 ? 0.507 34.562 -2.307 1 79.62 106 ASP B CA 1
ATOM 1780 C C . ASP B 1 106 ? 0.28 35.719 -3.264 1 79.62 106 ASP B C 1
ATOM 1782 O O . ASP B 1 106 ? 0.925 36.781 -3.141 1 79.62 106 ASP B O 1
ATOM 1786 N N . GLN B 1 107 ? -0.563 35.594 -4.156 1 79.62 107 GLN B N 1
ATOM 1787 C CA . GLN B 1 107 ? -0.867 36.656 -5.086 1 79.62 107 GLN B CA 1
ATOM 1788 C C . GLN B 1 107 ? -1.748 37.719 -4.426 1 79.62 107 GLN B C 1
ATOM 1790 O O . GLN B 1 107 ? -1.726 38.875 -4.816 1 79.62 107 GLN B O 1
ATOM 1795 N N . LYS B 1 108 ? -2.549 37.344 -3.555 1 75.25 108 LYS B N 1
ATOM 1796 C CA . LYS B 1 108 ? -3.428 38.281 -2.875 1 75.25 108 LYS B CA 1
ATOM 1797 C C . LYS B 1 108 ? -2.676 39.062 -1.79 1 75.25 108 LYS B C 1
ATOM 1799 O O . LYS B 1 108 ? -3.199 40.031 -1.228 1 75.25 108 LYS B O 1
ATOM 1804 N N . LYS B 1 109 ? -1.529 38.938 -1.424 1 64.56 109 LYS B N 1
ATOM 1805 C CA . LYS B 1 109 ? -0.675 39.719 -0.562 1 64.56 109 LYS B CA 1
ATOM 1806 C C . LYS B 1 109 ? 0.156 40.719 -1.38 1 64.56 109 LYS B C 1
ATOM 1808 O O . LYS B 1 109 ? 0.569 40.406 -2.5 1 64.56 109 LYS B O 1
#

InterPro domains:
  IPR005336 Mitochondrial pyruvate carrier [PF03650] (9-107)

Nearest PDB structures (foldseek):
  3ncb-assembly1_A  TM=4.995E-01  e=4.580E+00  Homo sapiens
  3ncb-assembly1_A  TM=4.993E-01  e=8.483E+00  Homo sapiens

Organism: Camponotus floridanus (NCBI:txid104421)

Solvent-accessible surface area (backbone atoms only — not comparable to full-atom values): 11592 Å² total; per-residue (Å²): 133,81,73,76,71,76,66,81,76,63,48,68,68,52,50,53,43,66,72,26,64,82,44,49,48,34,57,43,51,40,36,47,35,53,27,47,52,58,51,69,78,47,71,55,81,32,61,51,67,58,45,35,52,26,48,26,52,34,20,56,56,48,26,54,48,20,63,67,37,89,75,64,35,64,68,36,26,52,39,20,53,50,26,26,52,42,26,51,52,50,46,51,45,38,48,43,56,67,57,49,51,46,49,55,57,60,68,73,107,133,79,73,75,71,75,66,81,75,65,48,69,68,52,51,52,40,65,73,27,64,83,45,49,48,33,58,43,53,39,37,46,35,53,26,48,52,58,50,68,77,47,70,55,80,34,61,52,68,58,45,35,51,25,50,26,53,34,19,58,56,46,27,55,48,22,62,68,38,88,73,63,34,63,67,36,26,52,39,20,55,48,25,26,51,43,27,50,52,50,46,51,45,37,46,42,54,68,56,48,52,47,49,54,58,58,64,73,100

Sequence (218 aa):
MFKRIPKSLLTKETKDYLLSTHFWGPVFNWMIPIATISDTRKHPKIISGKMTVALALYSLVFMRFAWKVNPRNLLLFACHITNAGAQFAQGYRFVNYHYIQQEELDQKKMFKRIPKSLLTKETKDYLLSTHFWGPVFNWMIPIATISDTRKHPKIISGKMTVALALYSLVFMRFAWKVNPRNLLLFACHITNAGAQFAQGYRFVNYHYIQQEELDQKK

Radius of gyration: 22.22 Å; Cα contacts (8 Å, |Δi|>4): 200; chains: 2; bounding box: 71×77×69 Å

pLDDT: mean 88.64, std 15.0, range [36.94, 98.81]

Secondary structure (DSSP, 8-state):
-----------HHHHHHHTSHHHHHHHHHHHHHHHHHHHTTS-GGG--HHHHHHHHHHHHHHHHHHHHSSS--HHHHHHHHHHHHHHHHHHHHHHIIIIIIHHHHHH--/-----------HHHHHHHTSHHHHHHHHHHHHHHHHHHHTTS-GGG--HHHHHHHHHHHHHHHHHHHHSSS--HHHHHHHHHHHHHHHHHHHHHHIIIIIIHHHHHH--

Foldseek 3Di:
DPPDPPDPPQDPVNVCCCPDCLNVVLVVLLVQLVVLQVCLPDQLVVDDLVVLVVLLVVLVVVLVVQCPDVPRRVSSNVSSVSSNVSSVVSNVSNCCVPPVVVVVVVVVD/DPPDPPDVPCDPVNVPCCPDCLNVVLVVLLVQLVVLQVCLVDQLVVDDLVVLVVLLVVLVVVLVVQCPDVPRRVSSNVSSVSSNVSSVVSNVSNCCVPPPVVVVVVVVD